Protein AF-A0A8I1QDV8-F1 (afdb_monomer)

Sequence (364 aa):
MSSYTKTYSCFFEIELAEQEFGLSREEHNYLCNKRLLVLIATLTHAGIRFYPEQSNDDLIRTILQNKHKSPSNFVWEHCSSSTAGGRMGVMRLVPKNQHHPRSTFWRRIHPDYKNRGGYHEWAKAAGAPAILLKNDAQQLHHIDLMESPRAPEALLFLFLKKAVLTNNLLSTHKVLYRMNELGLSSKEISQLIQQSFTVGAQKRETTLLHEAVKNGYEPLFKALFYYIDPHLPNPIDSDGNSLSHIAALYNRPGLLKILLFSEKNTNTINKQQQGIYDILVIKKFKQSLSVYEGFQVKSGCGLLHNSRNKKTPTLDFFSNQPKKINQQVSLFKQGFYHKTVPVKKWTFSQTLRGITTCLKNIGK

Radius of gyration: 24.7 Å; Cα contacts (8 Å, |Δi|>4): 453; chains: 1; bounding box: 63×73×62 Å

Structure (mmCIF, N/CA/C/O backbone):
data_AF-A0A8I1QDV8-F1
#
_entry.id   AF-A0A8I1QDV8-F1
#
loop_
_atom_site.group_PDB
_atom_site.id
_atom_site.type_symbol
_atom_site.label_atom_id
_atom_site.label_alt_id
_atom_site.label_comp_id
_atom_site.label_asym_id
_atom_site.label_entity_id
_atom_site.label_seq_id
_atom_site.pdbx_PDB_ins_code
_atom_site.Cartn_x
_atom_site.Cartn_y
_atom_site.Cartn_z
_atom_site.occupancy
_atom_site.B_iso_or_equiv
_atom_site.auth_seq_id
_atom_site.auth_comp_id
_atom_site.auth_asym_id
_atom_site.auth_atom_id
_atom_site.pdbx_PDB_model_num
ATOM 1 N N . MET A 1 1 ? -10.796 -25.465 32.616 1.00 39.22 1 MET A N 1
ATOM 2 C CA . MET A 1 1 ? -10.617 -23.996 32.576 1.00 39.22 1 MET A CA 1
ATOM 3 C C . MET A 1 1 ? -11.221 -23.474 31.283 1.00 39.22 1 MET A C 1
ATOM 5 O O . MET A 1 1 ? -10.685 -23.758 30.222 1.00 39.22 1 MET A O 1
ATOM 9 N N . SER A 1 2 ? -12.369 -22.796 31.364 1.00 39.28 2 SER A N 1
ATOM 10 C CA . SER A 1 2 ? -13.028 -22.182 30.204 1.00 39.28 2 SER A CA 1
ATOM 11 C C . SER A 1 2 ? -12.085 -21.154 29.575 1.00 39.28 2 SER A C 1
ATOM 13 O O . SER A 1 2 ? -11.719 -20.171 30.224 1.00 39.28 2 SER A O 1
ATOM 15 N N . SER A 1 3 ? -11.629 -21.399 28.343 1.00 40.34 3 SER A N 1
ATOM 16 C CA . SER A 1 3 ? -10.827 -20.439 27.593 1.00 40.34 3 SER A CA 1
ATOM 17 C C . SER A 1 3 ? -11.739 -19.300 27.144 1.00 40.34 3 SER A C 1
ATOM 19 O O . SER A 1 3 ? -12.222 -19.288 26.014 1.00 40.34 3 SER A O 1
ATOM 21 N N . TYR A 1 4 ? -12.001 -18.341 28.032 1.00 47.78 4 TYR A N 1
ATOM 22 C CA . TYR A 1 4 ? -12.621 -17.085 27.632 1.00 47.78 4 TYR A CA 1
ATOM 23 C C . TYR A 1 4 ? -11.727 -16.442 26.571 1.00 47.78 4 TYR A C 1
ATOM 25 O O . TYR A 1 4 ? -10.642 -15.920 26.850 1.00 47.78 4 TYR A O 1
ATOM 33 N N . THR A 1 5 ? -12.161 -16.523 25.317 1.00 55.75 5 THR A N 1
ATOM 34 C CA . THR A 1 5 ? -11.560 -15.799 24.208 1.00 55.75 5 THR A CA 1
ATOM 35 C C . THR A 1 5 ? -11.717 -14.316 24.505 1.00 55.75 5 THR A C 1
ATOM 37 O O . THR A 1 5 ? -12.798 -13.766 24.331 1.00 55.75 5 THR A O 1
ATOM 40 N N . LYS A 1 6 ? -10.651 -13.669 24.995 1.00 66.62 6 LYS A N 1
ATOM 41 C CA . LYS A 1 6 ? -10.635 -12.217 25.214 1.00 66.62 6 LYS A CA 1
ATOM 42 C C . LYS A 1 6 ? -10.993 -11.512 23.901 1.00 66.62 6 LYS A C 1
ATOM 44 O O . LYS A 1 6 ? -10.190 -11.521 22.969 1.00 66.62 6 LYS A O 1
ATOM 49 N N . THR A 1 7 ? -12.185 -10.936 23.826 1.00 81.62 7 THR A N 1
ATOM 50 C CA . THR A 1 7 ? -12.586 -9.990 22.783 1.00 81.62 7 THR A CA 1
ATOM 51 C C . THR A 1 7 ? -11.908 -8.646 23.055 1.00 81.62 7 THR A C 1
ATOM 53 O O . THR A 1 7 ? -11.555 -8.345 24.197 1.00 81.62 7 THR A O 1
ATOM 56 N N . TYR A 1 8 ? -11.632 -7.868 22.008 1.00 90.56 8 TYR A N 1
ATOM 57 C CA . TYR A 1 8 ? -11.098 -6.511 22.153 1.00 90.56 8 TYR A CA 1
ATOM 58 C C . TYR A 1 8 ? -12.236 -5.493 22.031 1.00 90.56 8 TYR A C 1
ATOM 60 O O . TYR A 1 8 ? -13.299 -5.799 21.491 1.00 90.56 8 TYR A O 1
ATOM 68 N N . SER A 1 9 ? -12.030 -4.297 22.569 1.00 93.19 9 SER A N 1
ATOM 69 C CA . SER A 1 9 ? -13.039 -3.243 22.610 1.00 93.19 9 SER A CA 1
ATOM 70 C C . SER A 1 9 ? -12.989 -2.406 21.335 1.00 93.19 9 SER A C 1
ATOM 72 O O . SER A 1 9 ? -11.925 -1.936 20.935 1.00 93.19 9 SER A O 1
ATOM 74 N N . CYS A 1 10 ? -14.154 -2.159 20.745 1.00 94.94 10 CYS A N 1
ATOM 75 C CA . CYS A 1 10 ? -14.347 -1.223 19.646 1.00 94.94 10 CYS A CA 1
ATOM 76 C C . CYS A 1 10 ? -15.430 -0.222 20.056 1.00 94.94 10 CYS A C 1
ATOM 78 O O . CYS A 1 10 ? -16.539 -0.627 20.389 1.00 94.94 10 CYS A O 1
ATOM 80 N N . PHE A 1 11 ? -15.098 1.067 20.052 1.00 95.56 11 PHE A N 1
ATOM 81 C CA . PHE A 1 11 ? -16.003 2.136 20.490 1.00 95.56 11 PHE A CA 1
ATOM 82 C C . PHE A 1 11 ? -16.801 2.741 19.341 1.00 95.56 11 PHE A C 1
ATOM 84 O O . PHE A 1 11 ? -17.894 3.260 19.546 1.00 95.56 11 PHE A O 1
ATOM 91 N N . PHE A 1 12 ? -16.249 2.696 18.131 1.00 96.81 12 PHE A N 1
ATOM 92 C CA . PHE A 1 12 ? -16.916 3.208 16.947 1.00 96.81 12 PHE A CA 1
ATOM 93 C C . PHE A 1 12 ? -16.348 2.531 15.701 1.00 96.81 12 PHE A C 1
ATOM 95 O O . PHE A 1 12 ? -15.132 2.392 15.582 1.00 96.81 12 PHE A O 1
ATOM 102 N N . GLU A 1 13 ? -17.212 2.102 14.788 1.00 97.75 13 GLU A N 1
ATOM 103 C CA . GLU A 1 13 ? -16.826 1.512 13.507 1.00 97.75 13 GLU A CA 1
ATOM 104 C C . GLU A 1 13 ? -17.383 2.373 12.378 1.00 97.75 13 GLU A C 1
ATOM 106 O O . GLU A 1 13 ? -18.511 2.861 12.444 1.00 97.75 13 GLU A O 1
ATOM 111 N N . ILE A 1 14 ? -16.571 2.568 11.348 1.00 97.25 14 ILE A N 1
ATOM 112 C CA . ILE A 1 14 ? -16.929 3.308 10.150 1.00 97.25 14 ILE A CA 1
ATOM 113 C C . ILE A 1 14 ? -16.484 2.492 8.944 1.00 97.25 14 ILE A C 1
ATOM 115 O O . ILE A 1 14 ? -15.365 1.986 8.912 1.00 97.25 14 ILE A O 1
ATOM 119 N N . GLU A 1 15 ? -17.329 2.436 7.923 1.00 97.94 15 GLU A N 1
ATOM 120 C CA . GLU A 1 15 ? -16.951 1.957 6.598 1.00 97.94 15 GLU A CA 1
ATOM 121 C C . GLU A 1 15 ? -16.704 3.158 5.678 1.00 97.94 15 GLU A C 1
ATOM 123 O O . GLU A 1 15 ? -17.520 4.087 5.585 1.00 97.94 15 GLU A O 1
ATOM 128 N N . LEU A 1 16 ? -15.519 3.196 5.079 1.00 98.00 16 LEU A N 1
ATOM 129 C CA . LEU A 1 16 ? -15.145 4.208 4.098 1.00 98.00 16 LEU A CA 1
ATOM 130 C C . LEU A 1 16 ? -15.785 3.890 2.747 1.00 98.00 16 LEU A C 1
ATOM 132 O O . LEU A 1 16 ? -16.047 2.731 2.432 1.00 98.00 16 LEU A O 1
ATOM 136 N N . ALA A 1 17 ? -16.007 4.915 1.930 1.00 96.94 17 ALA A N 1
ATOM 137 C CA . ALA A 1 17 ? -16.364 4.688 0.537 1.00 96.94 17 ALA A CA 1
ATOM 138 C C . ALA A 1 17 ? -15.134 4.206 -0.251 1.00 96.94 17 ALA A C 1
ATOM 140 O O . ALA A 1 17 ? -14.001 4.552 0.084 1.00 96.94 17 ALA A O 1
ATOM 141 N N . GLU A 1 18 ? -15.336 3.441 -1.324 1.00 94.94 18 GLU A N 1
ATOM 142 C CA . GLU A 1 18 ? -14.235 2.831 -2.088 1.00 94.94 18 GLU A CA 1
ATOM 143 C C . GLU A 1 18 ? -13.248 3.874 -2.640 1.00 94.94 18 GLU A C 1
ATOM 145 O O . GLU A 1 18 ? -12.033 3.694 -2.556 1.00 94.94 18 GLU A O 1
ATOM 150 N N . GLN A 1 19 ? -13.748 5.027 -3.103 1.00 95.19 19 GLN A N 1
ATOM 151 C CA . GLN A 1 19 ? -12.905 6.139 -3.559 1.00 95.19 19 GLN A CA 1
ATOM 152 C C . GLN A 1 19 ? -12.035 6.760 -2.451 1.00 95.19 19 GLN A C 1
ATOM 154 O O . GLN A 1 19 ? -11.081 7.475 -2.748 1.00 95.19 19 GLN A O 1
ATOM 159 N N . GLU A 1 20 ? -12.354 6.509 -1.179 1.00 97.38 20 GLU A N 1
ATOM 160 C CA . GLU A 1 20 ? -11.600 7.000 -0.025 1.00 97.38 20 GLU A CA 1
ATOM 161 C C . GLU A 1 20 ? -10.480 6.029 0.382 1.00 97.38 20 GLU A C 1
ATOM 163 O O . GLU A 1 20 ? -9.587 6.432 1.117 1.00 97.38 20 GLU A O 1
ATOM 168 N N . PHE A 1 21 ? -10.465 4.779 -0.105 1.00 97.06 21 PHE A N 1
ATOM 169 C CA . PHE A 1 21 ? -9.501 3.760 0.342 1.00 97.06 21 PHE A CA 1
ATOM 170 C C . PHE A 1 21 ? -8.046 4.175 0.103 1.00 97.06 21 PHE A C 1
ATOM 172 O O . PHE A 1 21 ? -7.165 3.880 0.910 1.00 97.06 21 PHE A O 1
ATOM 179 N N . GLY A 1 22 ? -7.794 4.856 -1.016 1.00 95.56 22 GLY A N 1
ATOM 180 C CA . GLY A 1 22 ? -6.470 5.311 -1.433 1.00 95.56 22 GLY A CA 1
ATOM 181 C C . GLY A 1 22 ? -5.954 6.544 -0.692 1.00 95.56 22 GLY A C 1
ATOM 182 O O . GLY A 1 22 ? -4.922 7.088 -1.078 1.00 95.56 22 GLY A O 1
ATOM 183 N N . LEU A 1 23 ? -6.652 7.029 0.335 1.00 96.06 23 LEU A N 1
ATOM 184 C CA . LEU A 1 23 ? -6.232 8.204 1.090 1.00 96.06 23 LEU A CA 1
ATOM 185 C C . LEU A 1 23 ? -5.134 7.872 2.115 1.00 96.06 23 LEU A C 1
ATOM 187 O O . LEU A 1 23 ? -4.889 6.721 2.489 1.00 96.06 23 LEU A O 1
ATOM 191 N N . SER A 1 24 ? -4.433 8.908 2.581 1.00 95.88 24 SER A N 1
ATOM 192 C CA . SER A 1 24 ? -3.410 8.758 3.620 1.00 95.88 24 SER A CA 1
ATOM 193 C C . SER A 1 24 ? -4.019 8.357 4.967 1.00 95.88 24 SER A C 1
ATOM 195 O O . SER A 1 24 ? -5.229 8.414 5.187 1.00 95.88 24 SER A O 1
ATOM 197 N N . ARG A 1 25 ? -3.172 7.949 5.918 1.00 95.75 25 ARG A N 1
ATOM 198 C CA . ARG A 1 25 ? -3.624 7.659 7.290 1.00 95.75 25 ARG A CA 1
ATOM 199 C C . ARG A 1 25 ? -4.213 8.898 7.955 1.00 95.75 25 ARG A C 1
ATOM 201 O O . ARG A 1 25 ? -5.189 8.791 8.686 1.00 95.75 25 ARG A O 1
ATOM 208 N N . GLU A 1 26 ? -3.613 10.050 7.694 1.00 96.56 26 GLU A N 1
ATOM 209 C CA . GLU A 1 26 ? -4.022 11.356 8.193 1.00 96.56 26 GLU A CA 1
ATOM 210 C C . GLU A 1 26 ? -5.405 11.748 7.663 1.00 96.56 26 GLU A C 1
ATOM 212 O O . GLU A 1 26 ? -6.249 12.204 8.432 1.00 96.56 26 GLU A O 1
ATOM 217 N N . GLU A 1 27 ? -5.667 11.512 6.377 1.00 97.81 27 GLU A N 1
ATOM 218 C CA . GLU A 1 27 ? -6.974 11.764 5.767 1.00 97.81 27 GLU A CA 1
ATOM 219 C C . GLU A 1 27 ? -8.032 10.761 6.240 1.00 97.81 27 GLU A C 1
ATOM 221 O O . GLU A 1 27 ? -9.145 11.155 6.586 1.00 97.81 27 GLU A O 1
ATOM 226 N N . HIS A 1 28 ? -7.683 9.477 6.374 1.00 98.19 28 HIS A N 1
ATOM 227 C CA . HIS A 1 28 ? -8.570 8.501 7.011 1.00 98.19 28 HIS A CA 1
ATOM 228 C C . HIS A 1 28 ? -8.944 8.923 8.439 1.00 98.19 28 HIS A C 1
ATOM 230 O O . HIS A 1 28 ? -10.123 8.906 8.792 1.00 98.19 28 HIS A O 1
ATOM 236 N N . ASN A 1 29 ? -7.969 9.355 9.248 1.00 98.12 29 ASN A N 1
ATOM 237 C CA . ASN A 1 29 ? -8.228 9.883 10.588 1.00 98.12 29 ASN A CA 1
ATOM 238 C C . ASN A 1 29 ? -9.150 11.104 10.541 1.00 98.12 29 ASN A C 1
ATOM 240 O O . ASN A 1 29 ? -10.068 11.184 11.349 1.00 98.12 29 ASN A O 1
ATOM 244 N N . TYR A 1 30 ? -8.934 12.028 9.600 1.00 98.44 30 TYR A N 1
ATOM 245 C CA . TYR A 1 30 ? -9.782 13.205 9.414 1.00 98.44 30 TYR A CA 1
ATOM 246 C C . TYR A 1 30 ? -11.236 12.835 9.124 1.00 98.44 30 TYR A C 1
ATOM 248 O O . TYR A 1 30 ? -12.143 13.312 9.812 1.00 98.44 30 TYR A O 1
ATOM 256 N N . LEU A 1 31 ? -11.464 11.938 8.163 1.00 98.31 31 LEU A N 1
ATOM 257 C CA . LEU A 1 31 ? -12.799 11.448 7.824 1.00 98.31 31 LEU A CA 1
ATOM 258 C C . LEU A 1 31 ? -13.464 10.758 9.017 1.00 98.31 31 LEU A C 1
ATOM 260 O O . LEU A 1 31 ? -14.624 11.039 9.334 1.00 98.31 31 LEU A O 1
ATOM 264 N N . CYS A 1 32 ? -12.721 9.899 9.714 1.00 98.38 32 CYS A N 1
ATOM 265 C CA . CYS A 1 32 ? -13.245 9.158 10.852 1.00 98.38 32 CYS A CA 1
ATOM 266 C C . CYS A 1 32 ? -13.561 10.079 12.038 1.00 98.38 32 CYS A C 1
ATOM 268 O O . CYS A 1 32 ? -14.633 9.985 12.631 1.00 98.38 32 CYS A O 1
ATOM 270 N N . ASN A 1 33 ? -12.686 11.040 12.333 1.00 98.44 33 ASN A N 1
ATOM 271 C CA . ASN A 1 33 ? -12.900 12.048 13.368 1.00 98.44 33 ASN A CA 1
ATOM 272 C C . ASN A 1 33 ? -14.089 12.959 13.056 1.00 98.44 33 ASN A C 1
ATOM 274 O O . ASN A 1 33 ? -14.862 13.281 13.955 1.00 98.44 33 ASN A O 1
ATOM 278 N N . LYS A 1 34 ? -14.278 13.345 11.789 1.00 98.06 34 LYS A N 1
ATOM 279 C CA . LYS A 1 34 ? -15.448 14.121 11.361 1.00 98.06 34 LYS A CA 1
ATOM 280 C C . LYS A 1 34 ? -16.751 13.377 11.672 1.00 98.06 34 LYS A C 1
ATOM 282 O O . LYS A 1 34 ? -17.677 13.990 12.194 1.00 98.06 34 LYS A O 1
ATOM 287 N N . ARG A 1 35 ? -16.817 12.070 11.393 1.00 97.94 35 ARG A N 1
ATOM 288 C CA . ARG A 1 35 ? -17.993 11.232 11.699 1.00 97.94 35 ARG A CA 1
ATOM 289 C C . ARG A 1 35 ? -18.142 10.989 13.210 1.00 97.94 35 ARG A C 1
ATOM 291 O O . ARG A 1 35 ? -19.253 11.051 13.728 1.00 97.94 35 ARG A O 1
ATOM 298 N N . LEU A 1 36 ? -17.034 10.805 13.932 1.00 98.00 36 LEU A N 1
ATOM 299 C CA . LEU A 1 36 ? -17.023 10.629 15.389 1.00 98.00 36 LEU A CA 1
ATOM 300 C C . LEU A 1 36 ? -17.556 11.866 16.126 1.00 98.00 36 LEU A C 1
ATOM 302 O O . LEU A 1 36 ? -18.316 11.724 17.078 1.00 98.00 36 LEU A O 1
ATOM 306 N N . LEU A 1 37 ? -17.224 13.077 15.668 1.00 98.12 37 LEU A N 1
ATOM 307 C CA . LEU A 1 37 ? -17.744 14.319 16.252 1.00 98.12 37 LEU A CA 1
ATOM 308 C C . LEU A 1 37 ? -19.278 14.399 16.199 1.00 98.12 37 LEU A C 1
ATOM 310 O O . LEU A 1 37 ? -19.891 14.850 17.163 1.00 98.12 37 LEU A O 1
ATOM 314 N N . VAL A 1 38 ? -19.898 13.932 15.109 1.00 97.75 38 VAL A N 1
ATOM 315 C CA . VAL A 1 38 ? -21.367 13.896 14.972 1.00 97.75 38 VAL A CA 1
ATOM 316 C C . VAL A 1 38 ? -21.986 12.933 15.988 1.00 97.75 38 VAL A C 1
ATOM 318 O O . VAL A 1 38 ? -22.966 13.280 16.652 1.00 97.75 38 VAL A O 1
ATOM 321 N N . LEU A 1 39 ? -21.388 11.748 16.156 1.00 97.25 39 LEU A N 1
ATOM 322 C CA . LEU A 1 39 ? -21.826 10.779 17.161 1.00 97.25 39 LEU A CA 1
ATOM 323 C C . LEU A 1 39 ? -21.719 11.363 18.574 1.00 97.25 39 LEU A C 1
ATOM 325 O O . LEU A 1 39 ? -22.698 11.336 19.314 1.00 97.25 39 LEU A O 1
ATOM 329 N N . ILE A 1 40 ? -20.561 11.920 18.944 1.00 97.44 40 ILE A N 1
ATOM 330 C CA . ILE A 1 40 ? -20.350 12.466 20.292 1.00 97.44 40 ILE A CA 1
ATOM 331 C C . ILE A 1 40 ? -21.337 13.604 20.570 1.00 97.44 40 ILE A C 1
ATOM 333 O O . ILE A 1 40 ? -21.927 13.626 21.643 1.00 97.44 40 ILE A O 1
ATOM 337 N N . ALA A 1 41 ? -21.580 14.504 19.611 1.00 96.56 41 ALA A N 1
ATOM 338 C CA . ALA A 1 41 ? -22.562 15.578 19.775 1.00 96.56 41 ALA A CA 1
ATOM 339 C C . ALA A 1 41 ? -23.984 15.040 20.028 1.00 96.56 41 ALA A C 1
ATOM 341 O O . ALA A 1 41 ? -24.694 15.550 20.894 1.00 96.56 41 ALA A O 1
ATOM 342 N N . THR A 1 42 ? -24.372 13.975 19.320 1.00 97.12 42 THR A N 1
ATOM 343 C CA . THR A 1 42 ? -25.669 13.304 19.511 1.00 97.12 42 THR A CA 1
ATOM 344 C C . THR A 1 42 ? -25.773 12.687 20.907 1.00 97.12 42 THR A C 1
ATOM 346 O O . THR A 1 42 ? -26.769 12.881 21.600 1.00 97.12 42 THR A O 1
ATOM 349 N N . LEU A 1 43 ? -24.721 11.994 21.356 1.00 97.25 43 LEU A N 1
ATOM 350 C CA . LEU A 1 43 ? -24.663 11.407 22.696 1.00 97.25 43 LEU A CA 1
ATOM 351 C C . LEU A 1 43 ? -24.698 12.483 23.787 1.00 97.25 43 LEU A C 1
ATOM 353 O O . LEU A 1 43 ? -25.439 12.335 24.753 1.00 97.25 43 LEU A O 1
ATOM 357 N N . THR A 1 44 ? -23.972 13.593 23.609 1.00 96.75 44 THR A N 1
ATOM 358 C CA . THR A 1 44 ? -24.006 14.737 24.532 1.00 96.75 44 THR A CA 1
ATOM 359 C C . THR A 1 44 ? -25.416 15.296 24.674 1.00 96.75 44 THR A C 1
ATOM 361 O O . THR A 1 44 ? -25.858 15.526 25.795 1.00 96.75 44 THR A O 1
ATOM 364 N N . HIS A 1 45 ? -26.146 15.471 23.567 1.00 96.25 45 HIS A N 1
ATOM 365 C CA . HIS A 1 45 ? -27.528 15.954 23.612 1.00 96.25 45 HIS A CA 1
ATOM 366 C C . HIS A 1 45 ? -28.458 14.994 24.372 1.00 96.25 45 HIS A C 1
ATOM 368 O O . HIS A 1 45 ? -29.349 15.437 25.088 1.00 96.25 45 HIS A O 1
ATOM 374 N N . ALA A 1 46 ? -28.206 13.688 24.271 1.00 97.19 46 ALA A N 1
ATOM 375 C CA . ALA A 1 46 ? -28.929 12.654 25.006 1.00 97.19 46 ALA A CA 1
ATOM 376 C C . ALA A 1 46 ? -28.457 12.466 26.466 1.00 97.19 46 ALA A C 1
ATOM 378 O O . ALA A 1 46 ? -28.952 11.576 27.153 1.00 97.19 46 ALA A O 1
ATOM 379 N N . GLY A 1 47 ? -27.481 13.246 26.947 1.00 96.31 47 GLY A N 1
ATOM 380 C CA . GLY A 1 47 ? -26.903 13.081 28.287 1.00 96.31 47 GLY A CA 1
ATOM 381 C C . GLY A 1 47 ? -26.033 11.826 28.450 1.00 96.31 47 GLY A C 1
ATOM 382 O O . GLY A 1 47 ? -25.744 11.414 29.573 1.00 96.31 47 GLY A O 1
ATOM 383 N N . ILE A 1 48 ? -25.602 11.207 27.347 1.00 96.75 48 ILE A N 1
ATOM 384 C CA . ILE A 1 48 ? -24.813 9.973 27.330 1.00 96.75 48 ILE A CA 1
ATOM 385 C C . ILE A 1 48 ? -23.332 10.304 27.124 1.00 96.75 48 ILE A C 1
ATOM 387 O O . ILE A 1 48 ? -22.945 11.027 26.202 1.00 96.75 48 ILE A O 1
ATOM 391 N N . ARG A 1 49 ? -22.462 9.728 27.958 1.00 95.00 49 ARG A N 1
ATOM 392 C CA . ARG A 1 49 ? -21.008 9.798 27.756 1.00 95.00 49 ARG A CA 1
ATOM 393 C C . ARG A 1 49 ? -20.559 8.782 26.711 1.00 95.00 49 ARG A C 1
ATOM 395 O O . ARG A 1 49 ? -20.919 7.613 26.794 1.00 95.00 49 ARG A O 1
ATOM 402 N N . PHE A 1 50 ? -19.713 9.214 25.777 1.00 95.00 50 PHE A N 1
ATOM 403 C CA . PHE A 1 50 ? -19.084 8.325 24.796 1.00 95.00 50 PHE A CA 1
ATOM 404 C C . PHE A 1 50 ? -18.057 7.385 25.444 1.00 95.00 50 PHE A C 1
ATOM 406 O O . PHE A 1 50 ? -17.993 6.201 25.123 1.00 95.00 50 PHE A O 1
ATOM 413 N N . TYR A 1 51 ? -17.250 7.918 26.363 1.00 91.94 51 TYR A N 1
ATOM 414 C CA . TYR A 1 51 ? -16.203 7.186 27.068 1.00 91.94 51 TYR A CA 1
ATOM 415 C C . TYR A 1 51 ? -16.258 7.519 28.565 1.00 91.94 51 TYR A C 1
ATOM 417 O O . TYR A 1 51 ? -16.295 8.700 28.904 1.00 91.94 51 TYR A O 1
ATOM 425 N N . PRO A 1 52 ? -16.264 6.535 29.484 1.00 90.06 52 PRO A N 1
ATOM 426 C CA . PRO A 1 52 ? -16.431 6.821 30.912 1.00 90.06 52 PRO A CA 1
ATOM 427 C C . PRO A 1 52 ? -15.348 7.735 31.503 1.00 90.06 52 PRO A C 1
ATOM 429 O O . PRO A 1 52 ? -15.659 8.609 32.313 1.00 90.06 52 PRO A O 1
ATOM 432 N N . GLU A 1 53 ? -14.092 7.567 31.075 1.00 90.75 53 GLU A N 1
ATOM 433 C CA . GLU A 1 53 ? -12.927 8.233 31.680 1.00 90.75 53 GLU A CA 1
ATOM 434 C C . GLU A 1 53 ? -12.640 9.633 31.105 1.00 90.75 53 GLU A C 1
ATOM 436 O O . GLU A 1 53 ? -11.706 10.298 31.547 1.00 90.75 53 GLU A O 1
ATOM 441 N N . GLN A 1 54 ? -13.411 10.103 30.117 1.00 91.25 54 GLN A N 1
ATOM 442 C CA . GLN A 1 54 ? -13.222 11.422 29.502 1.00 91.25 54 GLN A CA 1
ATOM 443 C C . GLN A 1 54 ? -14.573 12.073 29.201 1.00 91.25 54 GLN A C 1
ATOM 445 O O . GLN A 1 54 ? -15.470 11.427 28.667 1.00 91.25 54 GLN A O 1
ATOM 450 N N . SER A 1 55 ? -14.729 13.363 29.510 1.00 95.12 55 SER A N 1
ATOM 451 C CA . SER A 1 55 ? -15.954 14.080 29.143 1.00 95.12 55 SER A CA 1
ATOM 452 C C . SER A 1 55 ? -16.082 14.216 27.617 1.00 95.12 55 SER A C 1
ATOM 454 O O . SER A 1 55 ? -15.082 14.271 26.892 1.00 95.12 55 SER A O 1
ATOM 456 N N . ASN A 1 56 ? -17.318 14.293 27.117 1.00 96.75 56 ASN A N 1
ATOM 457 C CA . ASN A 1 56 ? -17.560 14.482 25.687 1.00 96.75 56 ASN A CA 1
ATOM 458 C C . ASN A 1 56 ? -16.967 15.813 25.186 1.00 96.75 56 ASN A C 1
ATOM 460 O O . ASN A 1 56 ? -16.377 15.838 24.107 1.00 96.75 56 ASN A O 1
ATOM 464 N N . ASP A 1 57 ? -17.053 16.887 25.978 1.00 95.69 57 ASP A N 1
ATOM 465 C CA . ASP A 1 57 ? -16.509 18.206 25.623 1.00 95.69 57 ASP A CA 1
ATOM 466 C C . ASP A 1 57 ? -14.979 18.185 25.507 1.00 95.69 57 ASP A C 1
ATOM 468 O O . ASP A 1 57 ? -14.409 18.727 24.556 1.00 95.69 57 ASP A O 1
ATOM 472 N N . ASP A 1 58 ? -14.296 17.491 26.423 1.00 95.06 58 ASP A N 1
ATOM 473 C CA . ASP A 1 58 ? -12.841 17.312 26.366 1.00 95.06 58 ASP A CA 1
ATOM 474 C C . ASP A 1 58 ? -12.408 16.513 25.139 1.00 95.06 58 ASP A C 1
ATOM 476 O O . ASP A 1 58 ? -11.400 16.835 24.495 1.00 95.06 58 ASP A O 1
ATOM 480 N N . LEU A 1 59 ? -13.165 15.464 24.813 1.00 95.56 59 LEU A N 1
ATOM 481 C CA . LEU A 1 59 ? -12.902 14.627 23.652 1.00 95.56 59 LEU A CA 1
ATOM 482 C C . LEU A 1 59 ? -13.120 15.409 22.350 1.00 95.56 59 LEU A C 1
ATOM 484 O O . LEU A 1 59 ? -12.240 15.402 21.487 1.00 95.56 59 LEU A O 1
ATOM 488 N N . ILE A 1 60 ? -14.230 16.146 22.234 1.00 96.62 60 ILE A N 1
ATOM 489 C CA . ILE A 1 60 ? -14.509 17.043 21.101 1.00 96.62 60 ILE A CA 1
ATOM 490 C C . ILE A 1 60 ? -13.367 18.046 20.935 1.00 96.62 60 ILE A C 1
ATOM 492 O O . ILE A 1 60 ? -12.815 18.180 19.841 1.00 96.62 60 ILE A O 1
ATOM 496 N N . ARG A 1 61 ? -12.960 18.712 22.020 1.00 95.81 61 ARG A N 1
ATOM 497 C CA . ARG A 1 61 ? -11.868 19.690 22.004 1.00 95.81 61 ARG A CA 1
ATOM 498 C C . ARG A 1 61 ? -10.553 19.077 21.522 1.00 95.81 61 ARG A C 1
ATOM 500 O O . ARG A 1 61 ? -9.891 19.667 20.672 1.00 95.81 61 ARG A O 1
ATOM 507 N N . THR A 1 62 ? -10.207 17.882 22.000 1.00 94.88 62 THR A N 1
ATOM 508 C CA . THR A 1 62 ? -8.992 17.161 21.585 1.00 94.88 62 THR A CA 1
ATOM 509 C C . THR A 1 62 ? -9.018 16.829 20.090 1.00 94.88 62 THR A C 1
ATOM 511 O O . THR A 1 62 ? -8.028 17.033 19.388 1.00 94.88 62 THR A O 1
ATOM 514 N N . ILE A 1 63 ? -10.159 16.362 19.574 1.00 96.69 63 ILE A N 1
ATOM 515 C CA . ILE A 1 63 ? -10.321 16.059 18.146 1.00 96.69 63 ILE A CA 1
ATOM 516 C C . ILE A 1 63 ? -10.211 17.336 17.301 1.00 96.69 63 ILE A C 1
ATOM 518 O O . ILE A 1 63 ? -9.548 17.341 16.263 1.00 96.69 63 ILE A O 1
ATOM 522 N N . LEU A 1 64 ? -10.832 18.436 17.735 1.00 96.62 64 LEU A N 1
ATOM 523 C CA . LEU A 1 64 ? -10.806 19.705 17.003 1.00 96.62 64 LEU A CA 1
ATOM 524 C C . LEU A 1 64 ? -9.410 20.338 16.954 1.00 96.62 64 LEU A C 1
ATOM 526 O O . LEU A 1 64 ? -9.081 20.961 15.944 1.00 96.62 64 LEU A O 1
ATOM 530 N N . GLN A 1 65 ? -8.587 20.143 17.988 1.00 96.62 65 GLN A N 1
ATOM 531 C CA . GLN A 1 65 ? -7.190 20.591 18.012 1.00 96.62 65 GLN A CA 1
ATOM 532 C C . GLN A 1 65 ? -6.320 19.871 16.975 1.00 96.62 65 GLN A C 1
ATOM 534 O O . GLN A 1 65 ? -5.393 20.472 16.433 1.00 96.62 65 GLN A O 1
ATOM 539 N N . ASN A 1 66 ? -6.595 18.596 16.677 1.00 95.81 66 ASN A N 1
ATOM 540 C CA . ASN A 1 66 ? -5.875 17.868 15.636 1.00 95.81 66 ASN A CA 1
ATOM 541 C C . ASN A 1 66 ? -6.761 16.854 14.907 1.00 95.81 66 ASN A C 1
ATOM 543 O O . ASN A 1 66 ? -6.752 15.656 15.193 1.00 95.81 66 ASN A O 1
ATOM 547 N N . LYS A 1 67 ? -7.473 17.343 13.888 1.00 97.06 67 LYS A N 1
ATOM 548 C CA . LYS A 1 67 ? -8.451 16.546 13.140 1.00 97.06 67 LYS A CA 1
ATOM 549 C C . LYS A 1 67 ? -7.834 15.365 12.387 1.00 97.06 67 LYS A C 1
ATOM 551 O O . LYS A 1 67 ? -8.546 14.409 12.128 1.00 97.06 67 LYS A O 1
ATOM 556 N N . HIS A 1 68 ? -6.537 15.391 12.078 1.00 97.31 68 HIS A N 1
ATOM 557 C CA . HIS A 1 68 ? -5.853 14.359 11.283 1.00 97.31 68 HIS A CA 1
ATOM 558 C C . HIS A 1 68 ? -5.151 13.285 12.134 1.00 97.31 68 HIS A C 1
ATOM 560 O O . HIS A 1 68 ? -4.504 12.377 11.602 1.00 97.31 68 HIS A O 1
ATOM 566 N N . LYS A 1 69 ? -5.257 13.353 13.466 1.00 96.56 69 LYS A N 1
ATOM 567 C CA . LYS A 1 69 ? -4.711 12.341 14.383 1.00 96.56 69 LYS A CA 1
ATOM 568 C C . LYS A 1 69 ? -5.819 11.581 15.090 1.00 96.56 69 LYS A C 1
ATOM 570 O O . LYS A 1 69 ? -6.904 12.104 15.308 1.00 96.56 69 LYS A O 1
ATOM 575 N N . SER A 1 70 ? -5.534 10.345 15.488 1.00 95.50 70 SER A N 1
ATOM 576 C CA . SER A 1 70 ? -6.427 9.621 16.391 1.00 95.50 70 SER A CA 1
ATOM 577 C C . SER A 1 70 ? -6.590 10.384 17.721 1.00 95.50 70 SER A C 1
ATOM 579 O O . SER A 1 70 ? -5.623 11.008 18.174 1.00 95.50 70 SER A O 1
ATOM 581 N N . PRO A 1 71 ? -7.774 10.331 18.358 1.00 94.00 71 PRO A N 1
ATOM 582 C CA . PRO A 1 71 ? -7.985 10.923 19.679 1.00 94.00 71 PRO A CA 1
ATOM 583 C C . PRO A 1 71 ? -7.034 10.313 20.726 1.00 94.00 71 PRO A C 1
ATOM 585 O O . PRO A 1 71 ? -6.660 9.153 20.610 1.00 94.00 71 PRO A O 1
ATOM 588 N N . SER A 1 72 ? -6.643 11.063 21.760 1.00 85.44 72 SER A N 1
ATOM 589 C CA . SER A 1 72 ? -5.521 10.729 22.667 1.00 85.44 72 SER A CA 1
ATOM 590 C C . SER A 1 72 ? -5.531 9.308 23.262 1.00 85.44 72 SER A C 1
ATOM 592 O O . SER A 1 72 ? -4.486 8.648 23.284 1.00 85.44 72 SER A O 1
ATOM 594 N N . ASN A 1 73 ? -6.695 8.831 23.709 1.00 93.00 73 ASN A N 1
ATOM 595 C CA . ASN A 1 73 ? -6.878 7.515 24.338 1.00 93.00 73 ASN A CA 1
ATOM 596 C C . ASN A 1 73 ? -7.133 6.378 23.336 1.00 93.00 73 ASN A C 1
ATOM 598 O O . ASN A 1 73 ? -7.189 5.203 23.710 1.00 93.00 73 ASN A O 1
ATOM 602 N N . PHE A 1 74 ? -7.248 6.711 22.053 1.00 96.44 74 PHE A N 1
ATOM 603 C CA . PHE A 1 74 ? -7.713 5.808 21.017 1.00 96.44 74 PHE A CA 1
ATOM 604 C C . PHE A 1 74 ? -6.760 5.759 19.823 1.00 96.44 74 PHE A C 1
ATOM 606 O O . PHE A 1 74 ? -5.885 6.602 19.627 1.00 96.44 74 PHE A O 1
ATOM 613 N N . VAL A 1 75 ? -6.936 4.734 19.001 1.00 96.75 75 VAL A N 1
ATOM 614 C CA . VAL A 1 75 ? -6.293 4.601 17.699 1.00 96.75 75 VAL A CA 1
ATOM 615 C C . VAL A 1 75 ? -7.366 4.237 16.689 1.00 96.75 75 VAL A C 1
ATOM 617 O O . VAL A 1 75 ? -8.243 3.424 16.971 1.00 96.75 75 VAL A O 1
ATOM 620 N N . TRP A 1 76 ? -7.279 4.844 15.511 1.00 97.75 76 TRP A N 1
ATOM 621 C CA . TRP A 1 76 ? -8.013 4.382 14.344 1.00 97.75 76 TRP A CA 1
ATOM 622 C C . TRP A 1 76 ? -7.282 3.174 13.750 1.00 97.75 76 TRP A C 1
ATOM 624 O O . TRP A 1 76 ? -6.204 3.299 13.168 1.00 97.75 76 TRP A O 1
ATOM 634 N N . GLU A 1 77 ? -7.848 1.992 13.961 1.00 96.19 77 GLU A N 1
ATOM 635 C CA . GLU A 1 77 ? -7.411 0.728 13.383 1.00 96.19 77 GLU A CA 1
ATOM 636 C C . GLU A 1 77 ? -7.942 0.618 11.950 1.00 96.19 77 GLU A C 1
ATOM 638 O O . GLU A 1 77 ? -9.151 0.649 11.728 1.00 96.19 77 GLU A O 1
ATOM 643 N N . HIS A 1 78 ? -7.046 0.431 10.979 1.00 96.81 78 HIS A N 1
ATOM 644 C CA . HIS A 1 78 ? -7.419 -0.049 9.649 1.00 96.81 78 HIS A CA 1
ATOM 645 C C . HIS A 1 78 ? -7.677 -1.555 9.725 1.00 96.81 78 HIS A C 1
ATOM 647 O O . HIS A 1 78 ? -6.719 -2.334 9.770 1.00 96.81 78 HIS A O 1
ATOM 653 N N . CYS A 1 79 ? -8.939 -1.975 9.731 1.00 95.38 79 CYS A N 1
ATOM 654 C CA . CYS A 1 79 ? -9.292 -3.383 9.880 1.00 95.38 79 CYS A CA 1
ATOM 655 C C . CYS A 1 79 ? -8.966 -4.174 8.619 1.00 95.38 79 CYS A C 1
ATOM 657 O O . CYS A 1 79 ? -9.167 -3.702 7.496 1.00 95.38 79 CYS A O 1
ATOM 659 N N . SER A 1 80 ? -8.463 -5.388 8.819 1.00 92.19 80 SER A N 1
ATOM 660 C CA . SER A 1 80 ? -8.381 -6.366 7.743 1.00 92.19 80 SER A CA 1
ATOM 661 C C . SER A 1 80 ? -9.771 -6.898 7.404 1.00 92.19 80 SER A C 1
ATOM 663 O O . SER A 1 80 ? -10.620 -7.035 8.289 1.00 92.19 80 SER A O 1
ATOM 665 N N . SER A 1 81 ? -9.980 -7.296 6.152 1.00 90.81 81 SER A N 1
ATOM 666 C CA . SER A 1 81 ? -11.169 -8.046 5.754 1.00 90.81 81 SER A CA 1
ATOM 667 C C . SER A 1 81 ? -11.364 -9.316 6.593 1.00 90.81 81 SER A C 1
ATOM 669 O O . SER A 1 81 ? -12.502 -9.692 6.876 1.00 90.81 81 SER A O 1
ATOM 671 N N . SER A 1 82 ? -10.290 -9.938 7.097 1.00 87.75 82 SER A N 1
ATOM 672 C CA . SER A 1 82 ? -10.379 -11.131 7.949 1.00 87.75 82 SER A CA 1
ATOM 673 C C . SER A 1 82 ? -11.004 -10.853 9.322 1.00 87.75 82 SER A C 1
ATOM 675 O O . SER A 1 82 ? -11.667 -11.730 9.877 1.00 87.75 82 SER A O 1
ATOM 677 N N . THR A 1 83 ? -10.856 -9.633 9.851 1.00 90.81 83 THR A N 1
ATOM 678 C CA . THR A 1 83 ? -11.461 -9.187 11.120 1.00 90.81 83 THR A CA 1
ATOM 679 C C . THR A 1 83 ? -12.734 -8.360 10.926 1.00 90.81 83 THR A C 1
ATOM 681 O O . THR A 1 83 ? -13.444 -8.078 11.898 1.00 90.81 83 THR A O 1
ATOM 684 N N . ALA A 1 84 ? -13.050 -7.990 9.683 1.00 93.06 84 ALA A N 1
ATOM 685 C CA . ALA A 1 84 ? -14.217 -7.197 9.297 1.00 93.06 84 ALA A CA 1
ATOM 686 C C . ALA A 1 84 ? -15.311 -8.007 8.572 1.00 93.06 84 ALA A C 1
ATOM 688 O O . ALA A 1 84 ? -16.222 -7.423 7.982 1.00 93.06 84 ALA A O 1
ATOM 689 N N . GLY A 1 85 ? -15.244 -9.343 8.618 1.00 89.50 85 GLY A N 1
ATOM 690 C CA . GLY A 1 85 ? -16.249 -10.215 8.000 1.00 89.50 85 GLY A CA 1
ATOM 691 C C . GLY A 1 85 ? -16.246 -10.155 6.469 1.00 89.50 85 GLY A C 1
ATOM 692 O O . GLY A 1 85 ? -17.297 -10.243 5.848 1.00 89.50 85 GLY A O 1
ATOM 693 N N . GLY A 1 86 ? -15.076 -9.959 5.860 1.00 88.81 86 GLY A N 1
ATOM 694 C CA . GLY A 1 86 ? -14.888 -9.836 4.413 1.00 88.81 86 GLY A CA 1
ATOM 695 C C . GLY A 1 86 ? -14.973 -8.408 3.867 1.00 88.81 86 GLY A C 1
ATOM 696 O O . GLY A 1 86 ? -14.613 -8.196 2.713 1.00 88.81 86 GLY A O 1
ATOM 697 N N . ARG A 1 87 ? -15.392 -7.424 4.674 1.00 93.44 87 ARG A N 1
ATOM 698 C CA . ARG A 1 87 ? -15.502 -6.017 4.252 1.00 93.44 87 ARG A CA 1
ATOM 699 C C . ARG A 1 87 ? -14.135 -5.334 4.161 1.00 93.44 87 ARG A C 1
ATOM 701 O O . ARG A 1 87 ? -13.257 -5.578 4.985 1.00 93.44 87 ARG A O 1
ATOM 708 N N . MET A 1 88 ? -13.968 -4.450 3.181 1.00 94.56 88 MET A N 1
ATOM 709 C CA . MET A 1 88 ? -12.780 -3.600 3.010 1.00 94.56 88 MET A CA 1
ATOM 710 C C . MET A 1 88 ? -13.105 -2.163 3.440 1.00 94.56 88 MET A C 1
ATOM 712 O O . MET A 1 88 ? -14.270 -1.800 3.545 1.00 94.56 88 MET A O 1
ATOM 716 N N . GLY A 1 89 ? -12.090 -1.344 3.728 1.00 96.81 89 GLY A N 1
ATOM 717 C CA . GLY A 1 89 ? -12.313 0.060 4.108 1.00 96.81 89 GLY A CA 1
ATOM 718 C C . GLY A 1 89 ? -12.885 0.277 5.509 1.00 96.81 89 GLY A C 1
ATOM 719 O O . GLY A 1 89 ? -13.300 1.388 5.836 1.00 96.81 89 GLY A O 1
ATOM 720 N N . VAL A 1 90 ? -12.920 -0.765 6.342 1.00 98.12 90 VAL A N 1
ATOM 721 C CA . VAL A 1 90 ? -13.424 -0.668 7.714 1.00 98.12 90 VAL A CA 1
ATOM 722 C C . VAL A 1 90 ? -12.365 -0.047 8.626 1.00 98.12 90 VAL A C 1
ATOM 724 O O . VAL A 1 90 ? -11.211 -0.481 8.672 1.00 98.12 90 VAL A O 1
ATOM 727 N N . MET A 1 91 ? -12.789 0.971 9.368 1.00 98.25 91 MET A N 1
ATOM 728 C CA . MET A 1 91 ? -12.019 1.711 10.360 1.00 98.25 91 MET A CA 1
ATOM 729 C C . MET A 1 91 ? -12.664 1.521 11.734 1.00 98.25 91 MET A C 1
ATOM 731 O O . MET A 1 91 ? -13.851 1.804 11.899 1.00 98.25 91 MET A O 1
ATOM 735 N N . ARG A 1 92 ? -11.896 1.081 12.736 1.00 97.88 92 ARG A N 1
ATOM 736 C CA . ARG A 1 92 ? -12.378 0.921 14.121 1.00 97.88 92 ARG A CA 1
ATOM 737 C C . ARG A 1 92 ? -11.645 1.842 15.079 1.00 97.88 92 ARG A C 1
ATOM 739 O O . ARG A 1 92 ? -10.422 1.940 15.043 1.00 97.88 92 ARG A O 1
ATOM 746 N N . LEU A 1 93 ? -12.384 2.491 15.969 1.00 98.00 93 LEU A N 1
ATOM 747 C CA . LEU A 1 93 ? -11.822 3.228 17.089 1.00 98.00 93 LEU A CA 1
ATOM 748 C C . LEU A 1 93 ? -11.591 2.262 18.248 1.00 98.00 93 LEU A C 1
ATOM 750 O O . LEU A 1 93 ? -12.540 1.799 18.888 1.00 98.00 93 LEU A O 1
ATOM 754 N N . VAL A 1 94 ? -10.325 1.972 18.524 1.00 96.88 94 VAL A N 1
ATOM 755 C CA . VAL A 1 94 ? -9.914 1.022 19.563 1.00 96.88 94 VAL A CA 1
ATOM 756 C C . VAL A 1 94 ? -9.076 1.713 20.635 1.00 96.88 94 VAL A C 1
ATOM 758 O O . VAL A 1 94 ? -8.349 2.663 20.327 1.00 96.88 94 VAL A O 1
ATOM 761 N N . PRO A 1 95 ? -9.119 1.255 21.897 1.00 95.56 95 PRO A N 1
ATOM 762 C CA . PRO A 1 95 ? -8.241 1.775 22.935 1.00 95.56 95 PRO A CA 1
ATOM 763 C C . PRO A 1 95 ? -6.762 1.621 22.570 1.00 95.56 95 PRO A C 1
ATOM 765 O O . PRO A 1 95 ? -6.304 0.566 22.116 1.00 95.56 95 PRO A O 1
ATOM 768 N N . LYS A 1 96 ? -5.978 2.671 22.816 1.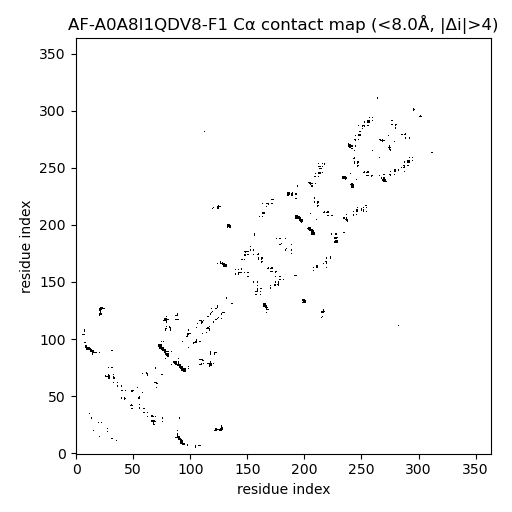00 94.88 96 LYS A N 1
ATOM 769 C CA . LYS A 1 96 ? -4.556 2.714 22.450 1.00 94.88 96 LYS A CA 1
ATOM 770 C C . LYS A 1 96 ? -3.726 1.615 23.125 1.00 94.88 96 LYS A C 1
ATOM 772 O O . LYS A 1 96 ? -2.795 1.086 22.521 1.00 94.88 96 LYS A O 1
ATOM 777 N N . ASN A 1 97 ? -4.074 1.236 24.355 1.00 94.06 97 ASN A N 1
ATOM 778 C CA . ASN A 1 97 ? -3.438 0.133 25.087 1.00 94.06 97 ASN A CA 1
ATOM 779 C C . ASN A 1 97 ? -3.710 -1.251 24.452 1.00 94.06 97 ASN A C 1
ATOM 781 O O . ASN A 1 97 ? -2.874 -2.154 24.551 1.00 94.06 97 ASN A O 1
ATOM 785 N N . GLN A 1 98 ? -4.841 -1.429 23.763 1.00 94.75 98 GLN A N 1
ATOM 786 C CA . GLN A 1 98 ? -5.165 -2.659 23.039 1.00 94.75 98 GLN A CA 1
ATOM 787 C C . GLN A 1 98 ? -4.423 -2.732 21.696 1.00 94.75 98 GLN A C 1
ATOM 789 O O . GLN A 1 98 ? -3.913 -3.791 21.336 1.00 94.75 98 GLN A O 1
ATOM 794 N N . HIS A 1 99 ? -4.253 -1.599 21.008 1.00 94.31 99 HIS A N 1
ATOM 795 C CA . HIS A 1 99 ? -3.547 -1.496 19.721 1.00 94.31 99 HIS A CA 1
ATOM 796 C C . HIS A 1 99 ? -2.021 -1.268 19.864 1.00 94.31 99 HIS A C 1
ATOM 798 O O . HIS A 1 99 ? -1.365 -0.665 19.011 1.00 94.31 99 HIS A O 1
ATOM 804 N N . HIS A 1 100 ? -1.418 -1.749 20.952 1.00 93.12 100 HIS A N 1
ATOM 805 C CA . HIS A 1 100 ? 0.035 -1.737 21.136 1.00 93.12 100 HIS A CA 1
ATOM 806 C C . HIS A 1 100 ? 0.650 -3.081 20.685 1.00 93.12 100 HIS A C 1
ATOM 808 O O . HIS A 1 100 ? 0.099 -4.123 21.039 1.00 93.12 100 HIS A O 1
ATOM 814 N N . PRO A 1 101 ? 1.811 -3.128 19.991 1.00 90.88 101 PRO A N 1
ATOM 815 C CA . PRO A 1 101 ? 2.401 -4.381 19.485 1.00 90.88 101 PRO A CA 1
ATOM 816 C C . PRO A 1 101 ? 2.677 -5.472 20.527 1.00 90.88 101 PRO A C 1
ATOM 818 O O . PRO A 1 101 ? 2.705 -6.655 20.198 1.00 90.88 101 PRO A O 1
ATOM 821 N N . ARG A 1 102 ? 2.889 -5.082 21.789 1.00 91.62 102 ARG A N 1
ATOM 822 C CA . ARG A 1 102 ? 3.081 -6.007 22.925 1.00 91.62 102 ARG A CA 1
ATOM 823 C C . ARG A 1 102 ? 1.783 -6.369 23.654 1.00 91.62 102 ARG A C 1
ATOM 825 O O . ARG A 1 102 ? 1.816 -7.102 24.633 1.00 91.62 102 ARG A O 1
ATOM 832 N N . SER A 1 103 ? 0.652 -5.819 23.225 1.00 92.88 103 SER A N 1
ATOM 833 C CA . SER A 1 103 ? -0.641 -6.074 23.847 1.00 92.88 103 SER A CA 1
ATOM 834 C C . SER A 1 103 ? -1.132 -7.481 23.526 1.00 92.88 103 SER A C 1
ATOM 836 O O . SER A 1 103 ? -0.966 -7.972 22.408 1.00 92.88 103 SER A O 1
ATOM 838 N N . THR A 1 104 ? -1.822 -8.116 24.474 1.00 93.19 104 THR A N 1
ATOM 839 C CA . THR A 1 104 ? -2.433 -9.442 24.254 1.00 93.19 104 THR A CA 1
ATOM 840 C C . THR A 1 104 ? -3.529 -9.430 23.179 1.00 93.19 104 THR A C 1
ATOM 842 O O . THR A 1 104 ? -3.914 -10.486 22.677 1.00 93.19 104 THR A O 1
ATOM 845 N N . PHE A 1 105 ? -4.020 -8.248 22.793 1.00 93.75 105 PHE A N 1
ATOM 846 C CA . PHE A 1 105 ? -5.006 -8.064 21.727 1.00 93.75 105 PHE A CA 1
ATOM 847 C C . PHE A 1 105 ? -4.375 -7.937 20.334 1.00 93.75 105 PHE A C 1
ATOM 849 O O . PHE A 1 105 ? -5.073 -8.124 19.343 1.00 93.75 105 PHE A O 1
ATOM 856 N N . TRP A 1 106 ? -3.059 -7.705 20.230 1.00 92.12 106 TRP A N 1
ATOM 857 C CA . TRP A 1 106 ? -2.397 -7.390 18.959 1.00 92.12 106 TRP A CA 1
ATOM 858 C C . TRP A 1 106 ? -2.642 -8.435 17.865 1.00 92.12 106 TRP A C 1
ATOM 860 O O . TRP A 1 106 ? -2.988 -8.087 16.744 1.00 92.12 106 TRP A O 1
ATOM 870 N N . ARG A 1 107 ? -2.524 -9.726 18.199 1.00 90.81 107 ARG A N 1
ATOM 871 C CA . ARG A 1 107 ? -2.755 -10.835 17.253 1.00 90.81 107 ARG A CA 1
ATOM 872 C C . ARG A 1 107 ? -4.226 -11.063 16.908 1.00 90.81 107 ARG A C 1
ATOM 874 O O . ARG A 1 107 ? -4.503 -11.774 15.955 1.00 90.81 107 ARG A O 1
ATOM 881 N N . ARG A 1 108 ? -5.155 -10.501 17.683 1.00 90.19 108 ARG A N 1
ATOM 882 C CA . ARG A 1 108 ? -6.596 -10.553 17.390 1.00 90.19 108 ARG A CA 1
ATOM 883 C C . ARG A 1 108 ? -7.012 -9.420 16.461 1.00 90.19 108 ARG A C 1
ATOM 885 O O . ARG A 1 108 ? -7.835 -9.636 15.586 1.00 90.19 108 ARG A O 1
ATOM 892 N N . ILE A 1 109 ? -6.412 -8.250 16.658 1.00 91.31 109 ILE A N 1
ATOM 893 C CA . ILE A 1 109 ? -6.582 -7.060 15.819 1.00 91.31 109 ILE A CA 1
ATOM 894 C C . ILE A 1 109 ? -5.898 -7.274 14.456 1.00 91.31 109 ILE A C 1
ATOM 896 O O . ILE A 1 109 ? -6.498 -7.044 13.413 1.00 91.31 109 ILE A O 1
ATOM 900 N N . HIS A 1 110 ? -4.666 -7.797 14.458 1.00 91.00 110 HIS A N 1
ATOM 901 C CA . HIS A 1 110 ? -3.861 -8.061 13.257 1.00 91.00 110 HIS A CA 1
ATOM 902 C C . HIS A 1 110 ? -3.542 -9.561 13.109 1.00 91.00 110 HIS A C 1
ATOM 904 O O . HIS A 1 110 ? -2.381 -9.954 13.283 1.00 91.00 110 HIS A O 1
ATOM 910 N N . PRO A 1 111 ? -4.540 -10.426 12.833 1.00 85.69 111 PRO A N 1
ATOM 911 C CA . PRO A 1 111 ? -4.334 -11.875 12.734 1.00 85.69 111 PRO A CA 1
ATOM 912 C C . PRO A 1 111 ? -3.609 -12.291 11.451 1.00 85.69 111 PRO A C 1
ATOM 914 O O . PRO A 1 111 ? -3.065 -13.394 11.373 1.00 85.69 111 PRO A O 1
ATOM 917 N N . ASP A 1 112 ? -3.582 -11.416 10.449 1.00 81.81 112 ASP A N 1
ATOM 918 C CA . ASP A 1 112 ? -3.052 -11.743 9.137 1.00 81.81 112 ASP A CA 1
ATOM 919 C C . ASP A 1 112 ? -1.530 -11.872 9.111 1.00 81.81 112 ASP A C 1
ATOM 921 O O . ASP A 1 112 ? -0.785 -11.408 9.985 1.00 81.81 112 ASP A O 1
ATOM 925 N N . TYR A 1 113 ? -1.050 -12.482 8.026 1.00 75.38 113 TYR A N 1
ATOM 926 C CA . TYR A 1 113 ? 0.367 -12.668 7.757 1.00 75.38 113 TYR A CA 1
ATOM 927 C C . TYR A 1 113 ? 1.171 -11.375 7.978 1.00 75.38 113 TYR A C 1
ATOM 929 O O . TYR A 1 113 ? 0.867 -10.312 7.435 1.00 75.38 113 TYR A O 1
ATOM 937 N N . LYS A 1 114 ? 2.247 -11.494 8.771 1.00 81.06 114 LYS A N 1
ATOM 938 C CA . LYS A 1 114 ? 3.128 -10.392 9.203 1.00 81.06 114 LYS A CA 1
ATOM 939 C C . LYS A 1 114 ? 2.453 -9.309 10.068 1.00 81.06 114 LYS A C 1
ATOM 941 O O . LYS A 1 114 ? 2.989 -8.206 10.130 1.00 81.06 114 LYS A O 1
ATOM 946 N N . ASN A 1 115 ? 1.362 -9.617 10.779 1.00 85.06 115 ASN A N 1
ATOM 947 C CA . ASN A 1 115 ? 0.641 -8.669 11.648 1.00 85.06 115 ASN A CA 1
ATOM 948 C C . ASN A 1 115 ? 0.209 -7.410 10.896 1.00 85.06 115 ASN A C 1
ATOM 950 O O . ASN A 1 115 ? 0.475 -6.283 11.321 1.00 85.06 115 ASN A O 1
ATOM 954 N N . ARG A 1 116 ? -0.356 -7.612 9.711 1.00 84.38 116 ARG A N 1
ATOM 955 C CA . ARG A 1 116 ? -0.792 -6.523 8.846 1.00 84.38 116 ARG A CA 1
ATOM 956 C C . ARG A 1 116 ? -2.283 -6.299 9.041 1.00 84.38 116 ARG A C 1
ATOM 958 O O . ARG A 1 116 ? -3.017 -7.251 9.266 1.00 84.38 116 ARG A O 1
ATOM 965 N N . GLY A 1 117 ? -2.686 -5.041 8.926 1.00 90.75 117 GLY A N 1
ATOM 966 C CA . GLY A 1 117 ? -4.086 -4.642 8.900 1.00 90.75 117 GLY A CA 1
ATOM 967 C C . GLY A 1 117 ? -4.499 -4.111 7.532 1.00 90.75 117 GLY A C 1
ATOM 968 O O . GLY A 1 117 ? -3.728 -4.121 6.560 1.00 90.75 117 GLY A O 1
ATOM 969 N N . GLY A 1 118 ? -5.695 -3.543 7.504 1.00 93.44 118 GLY A N 1
ATOM 970 C CA . GLY A 1 118 ? -6.370 -3.009 6.332 1.00 93.44 118 GLY A CA 1
ATOM 971 C C . GLY A 1 118 ? -5.571 -1.998 5.517 1.00 93.44 118 GLY A C 1
ATOM 972 O O . GLY A 1 118 ? -5.635 -1.990 4.292 1.00 93.44 118 GLY A O 1
ATOM 973 N N . TYR A 1 119 ? -4.711 -1.202 6.161 1.00 93.88 119 TYR A N 1
ATOM 974 C CA . TYR A 1 119 ? -3.888 -0.229 5.437 1.00 93.88 119 TYR A CA 1
ATOM 975 C C . TYR A 1 119 ? -2.978 -0.905 4.401 1.00 93.88 119 TYR A C 1
ATOM 977 O O . TYR A 1 119 ? -2.712 -0.373 3.327 1.00 93.88 119 TYR A O 1
ATOM 985 N N . HIS A 1 120 ? -2.460 -2.088 4.737 1.00 91.06 120 HIS A N 1
ATOM 986 C CA . HIS A 1 120 ? -1.628 -2.855 3.822 1.00 91.06 120 HIS A CA 1
ATOM 987 C C . HIS A 1 120 ? -2.469 -3.633 2.809 1.00 91.06 120 HIS A C 1
ATOM 989 O O . HIS A 1 120 ? -2.062 -3.763 1.654 1.00 91.06 120 HIS A O 1
ATOM 995 N N . GLU A 1 121 ? -3.586 -4.198 3.257 1.00 91.00 121 GLU A N 1
ATOM 996 C CA . GLU A 1 121 ? -4.475 -5.008 2.433 1.00 91.00 121 GLU A CA 1
ATOM 997 C C . GLU A 1 121 ? -5.145 -4.168 1.343 1.00 91.00 121 GLU A C 1
ATOM 999 O O . GLU A 1 121 ? -4.900 -4.424 0.165 1.00 91.00 121 GLU A O 1
ATOM 1004 N N . TRP A 1 122 ? -5.905 -3.144 1.733 1.00 93.69 122 TRP A N 1
ATOM 1005 C CA . TRP A 1 122 ? -6.778 -2.383 0.845 1.00 93.69 122 TRP A CA 1
ATOM 1006 C C . TRP A 1 122 ? -6.287 -0.959 0.568 1.00 93.69 122 TRP A C 1
ATOM 1008 O O . TRP A 1 122 ? -6.274 -0.553 -0.591 1.00 93.69 122 TRP A O 1
ATOM 1018 N N . ALA A 1 123 ? -5.793 -0.215 1.565 1.00 95.81 123 ALA A N 1
ATOM 1019 C CA . ALA A 1 123 ? -5.507 1.214 1.359 1.00 95.81 123 ALA A CA 1
ATOM 1020 C C . ALA A 1 123 ? -4.361 1.449 0.366 1.00 95.81 123 ALA A C 1
ATOM 1022 O O . ALA A 1 123 ? -4.487 2.172 -0.620 1.00 95.81 123 ALA A O 1
ATOM 1023 N N . LYS A 1 124 ? -3.226 0.778 0.596 1.00 93.81 124 LYS A N 1
ATOM 1024 C CA . LYS A 1 124 ? -2.055 0.837 -0.290 1.00 93.81 124 LYS A CA 1
ATOM 1025 C C . LYS A 1 124 ? -2.379 0.420 -1.721 1.00 93.81 124 LYS A C 1
ATOM 1027 O O . LYS A 1 124 ? -1.927 1.071 -2.660 1.00 93.81 124 LYS A O 1
ATOM 1032 N N . ALA A 1 125 ? -3.158 -0.647 -1.880 1.00 91.88 125 ALA A N 1
ATOM 1033 C CA . ALA A 1 125 ? -3.550 -1.129 -3.197 1.00 91.88 125 ALA A CA 1
ATOM 1034 C C . ALA A 1 125 ? -4.425 -0.109 -3.942 1.00 91.88 125 ALA A C 1
ATOM 1036 O O . ALA A 1 125 ? -4.271 0.066 -5.148 1.00 91.88 125 ALA A O 1
ATOM 1037 N N . ALA A 1 126 ? -5.257 0.628 -3.203 1.00 93.12 126 ALA A N 1
ATOM 1038 C CA . ALA A 1 126 ? -6.080 1.717 -3.715 1.00 93.12 126 ALA A CA 1
ATOM 1039 C C . ALA A 1 126 ? -5.323 3.047 -3.926 1.00 93.12 126 ALA A C 1
ATOM 1041 O O . ALA A 1 126 ? -5.930 4.024 -4.353 1.00 93.12 126 ALA A O 1
ATOM 1042 N N . GLY A 1 127 ? -4.013 3.110 -3.653 1.00 93.38 127 GLY A N 1
ATOM 1043 C CA . GLY A 1 127 ? -3.190 4.303 -3.900 1.00 93.38 127 GLY A CA 1
ATOM 1044 C C . GLY A 1 127 ? -2.719 5.053 -2.652 1.00 93.38 127 GLY A C 1
ATOM 1045 O O . GLY A 1 127 ? -2.053 6.077 -2.788 1.00 93.38 127 GLY A O 1
ATOM 1046 N N . ALA 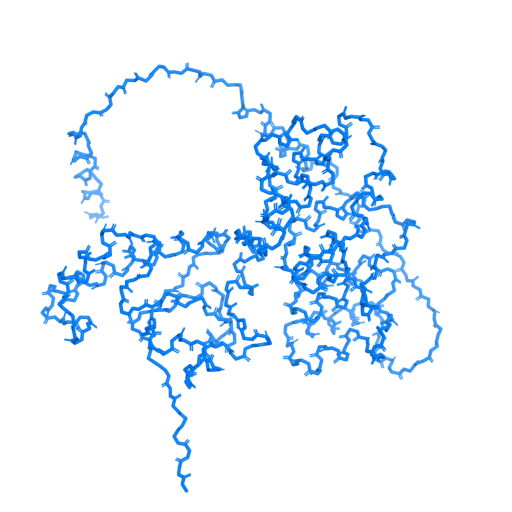A 1 128 ? -2.989 4.544 -1.444 1.00 95.00 128 ALA A N 1
ATOM 1047 C CA . ALA A 1 128 ? -2.542 5.208 -0.223 1.00 95.00 128 ALA A CA 1
ATOM 1048 C C . ALA A 1 128 ? -1.012 5.340 -0.179 1.00 95.00 128 ALA A C 1
ATOM 1050 O O . ALA A 1 128 ? -0.298 4.372 -0.490 1.00 95.00 128 ALA A O 1
ATOM 1051 N N . PRO A 1 129 ? -0.485 6.504 0.243 1.00 93.00 129 PRO A N 1
ATOM 1052 C CA . PRO A 1 129 ? 0.944 6.755 0.256 1.00 93.00 129 PRO A CA 1
ATOM 1053 C C . PRO A 1 129 ? 1.667 5.769 1.170 1.00 93.00 129 PRO A C 1
ATOM 1055 O O . PRO A 1 129 ? 1.166 5.328 2.216 1.00 93.00 129 PRO A O 1
ATOM 1058 N N . ALA A 1 130 ? 2.890 5.433 0.781 1.00 90.56 130 ALA A N 1
ATOM 1059 C CA . ALA A 1 130 ? 3.759 4.578 1.565 1.00 90.56 130 ALA A CA 1
ATOM 1060 C C . ALA A 1 130 ? 4.935 5.354 2.143 1.00 90.56 130 ALA A C 1
ATOM 1062 O O . ALA A 1 130 ? 5.566 6.174 1.482 1.00 90.56 130 ALA A O 1
ATOM 1063 N N . ILE A 1 131 ? 5.235 5.059 3.405 1.00 87.06 131 ILE A N 1
ATOM 1064 C CA . ILE A 1 131 ? 6.384 5.629 4.098 1.00 87.06 131 ILE A CA 1
ATOM 1065 C C . ILE A 1 131 ? 7.637 4.875 3.652 1.00 87.06 131 ILE A C 1
ATOM 1067 O O . ILE A 1 131 ? 7.673 3.641 3.700 1.00 87.06 131 ILE A O 1
ATOM 1071 N N . LEU A 1 132 ? 8.665 5.626 3.254 1.00 86.06 132 LEU A N 1
ATOM 1072 C CA . LEU A 1 132 ? 9.985 5.080 2.960 1.00 86.06 132 LEU A CA 1
ATOM 1073 C C . LEU A 1 132 ? 10.599 4.452 4.212 1.00 86.06 132 LEU A C 1
ATOM 1075 O O . LEU A 1 132 ? 10.494 4.980 5.320 1.00 86.06 132 LEU A O 1
ATOM 1079 N N . LEU A 1 133 ? 11.301 3.336 4.034 1.00 83.50 133 LEU A N 1
ATOM 1080 C CA . LEU A 1 133 ? 12.113 2.779 5.111 1.00 83.50 133 LEU A CA 1
ATOM 1081 C C . LEU A 1 133 ? 13.247 3.754 5.446 1.00 83.50 133 LEU A C 1
ATOM 1083 O O . LEU A 1 133 ? 13.757 4.425 4.557 1.00 83.50 133 LEU A O 1
ATOM 1087 N N . LYS A 1 134 ? 13.663 3.818 6.717 1.00 85.69 134 LYS A N 1
ATOM 1088 C CA . LYS A 1 134 ? 14.615 4.829 7.224 1.00 85.69 134 LYS A CA 1
ATOM 1089 C C . LYS A 1 134 ? 15.853 5.013 6.332 1.00 85.69 134 LYS A C 1
ATOM 1091 O O . LYS A 1 134 ? 16.175 6.140 5.975 1.00 85.69 134 LYS A O 1
ATOM 1096 N N . ASN A 1 135 ? 16.512 3.920 5.949 1.00 86.31 135 ASN A N 1
ATOM 1097 C CA . ASN A 1 135 ? 17.720 3.976 5.119 1.00 86.31 135 ASN A CA 1
ATOM 1098 C C . ASN A 1 135 ? 17.418 4.482 3.699 1.00 86.31 135 ASN A C 1
ATOM 1100 O O . ASN A 1 135 ? 18.159 5.304 3.173 1.00 86.31 135 ASN A O 1
ATOM 1104 N N . ASP A 1 136 ? 16.315 4.039 3.093 1.00 87.69 136 ASP A N 1
ATOM 1105 C CA . ASP A 1 136 ? 15.887 4.517 1.774 1.00 87.69 136 ASP A CA 1
ATOM 1106 C C . ASP A 1 136 ? 15.468 5.994 1.824 1.00 87.69 136 ASP A C 1
ATOM 1108 O O . ASP A 1 136 ? 15.778 6.756 0.914 1.00 87.69 136 ASP A O 1
ATOM 1112 N N . ALA A 1 137 ? 14.822 6.423 2.912 1.00 86.81 137 ALA A N 1
ATOM 1113 C CA . ALA A 1 137 ? 14.478 7.820 3.148 1.00 86.81 137 ALA A CA 1
ATOM 1114 C C . ALA A 1 137 ? 15.736 8.693 3.214 1.00 86.81 137 ALA A C 1
ATOM 1116 O O . ALA A 1 137 ? 15.769 9.746 2.590 1.00 86.81 137 ALA A O 1
ATOM 1117 N N . GLN A 1 138 ? 16.786 8.233 3.901 1.00 88.38 138 GLN A N 1
ATOM 1118 C CA . GLN A 1 138 ? 18.081 8.916 3.936 1.00 88.38 138 GLN A CA 1
ATOM 1119 C C . GLN A 1 138 ? 18.757 8.948 2.564 1.00 88.38 138 GLN A C 1
ATOM 1121 O O . GLN A 1 138 ? 19.306 9.974 2.190 1.00 88.38 138 GLN A O 1
ATOM 1126 N N . GLN A 1 139 ? 18.707 7.871 1.782 1.00 88.56 139 GLN A N 1
ATOM 1127 C CA . GLN A 1 139 ? 19.329 7.854 0.453 1.00 88.56 139 GLN A CA 1
ATOM 1128 C C . GLN A 1 139 ? 18.586 8.736 -0.555 1.00 88.56 139 GLN A C 1
ATOM 1130 O O . GLN A 1 139 ? 19.213 9.351 -1.406 1.00 88.56 139 GLN A O 1
ATOM 1135 N N . LEU A 1 140 ? 17.260 8.822 -0.452 1.00 92.19 140 LEU A N 1
ATOM 1136 C CA . LEU A 1 140 ? 16.399 9.489 -1.432 1.00 92.19 140 LEU A CA 1
ATOM 1137 C C . LEU A 1 140 ? 15.869 10.846 -0.941 1.00 92.19 140 LEU A C 1
ATOM 1139 O O . LEU A 1 140 ? 14.961 11.411 -1.559 1.00 92.19 140 LEU A O 1
ATOM 1143 N N . HIS A 1 141 ? 16.383 11.373 0.177 1.00 91.12 141 HIS A N 1
ATOM 1144 C CA . HIS A 1 141 ? 15.882 12.618 0.773 1.00 91.12 141 HIS A CA 1
ATOM 1145 C C . HIS A 1 141 ? 16.005 13.810 -0.188 1.00 91.12 141 HIS A C 1
ATOM 1147 O O . HIS A 1 141 ? 15.074 14.601 -0.281 1.00 91.12 141 HIS A O 1
ATOM 1153 N N . HIS A 1 142 ? 17.101 13.875 -0.948 1.00 92.00 142 HIS A N 1
ATOM 1154 C CA . HIS A 1 142 ? 17.428 14.960 -1.878 1.00 92.00 142 HIS A CA 1
ATOM 1155 C C . HIS A 1 142 ? 16.634 14.924 -3.196 1.00 92.00 142 HIS A C 1
ATOM 1157 O O . HIS A 1 142 ? 16.683 15.873 -3.968 1.00 92.00 142 HIS A O 1
ATOM 1163 N N . ILE A 1 143 ? 15.909 13.837 -3.477 1.00 96.38 143 ILE A N 1
ATOM 1164 C CA . ILE A 1 143 ? 15.115 13.703 -4.704 1.00 96.38 143 ILE A CA 1
ATOM 1165 C C . ILE A 1 143 ? 13.748 14.356 -4.496 1.00 96.38 143 ILE A C 1
ATOM 1167 O O . ILE A 1 143 ? 12.881 13.767 -3.853 1.00 96.38 143 ILE A O 1
ATOM 1171 N N . ASP A 1 144 ? 13.507 15.543 -5.037 1.00 95.69 144 ASP A N 1
ATOM 1172 C CA . ASP A 1 144 ? 12.165 16.131 -5.025 1.00 95.69 144 ASP A CA 1
ATOM 1173 C C . ASP A 1 144 ? 11.322 15.574 -6.179 1.00 95.69 144 ASP A C 1
ATOM 1175 O O . ASP A 1 144 ? 11.591 15.836 -7.346 1.00 95.69 144 ASP A O 1
ATOM 1179 N N . LEU A 1 145 ? 10.264 14.817 -5.872 1.00 95.62 145 LEU A N 1
ATOM 1180 C CA . LEU A 1 145 ? 9.390 14.248 -6.902 1.00 95.62 145 LEU A CA 1
ATOM 1181 C C . LEU A 1 145 ? 8.631 15.313 -7.711 1.00 95.62 145 LEU A C 1
ATOM 1183 O O . LEU A 1 145 ? 8.169 15.001 -8.813 1.00 95.62 145 LEU A O 1
ATOM 1187 N N . MET A 1 146 ? 8.517 16.549 -7.219 1.00 95.12 146 MET A N 1
ATOM 1188 C CA . MET A 1 146 ? 7.953 17.660 -7.992 1.00 95.12 146 MET A CA 1
ATOM 1189 C C . MET A 1 146 ? 8.818 18.013 -9.207 1.00 95.12 146 MET A C 1
ATOM 1191 O O . MET A 1 146 ? 8.279 18.411 -10.238 1.00 95.12 146 MET A O 1
ATOM 1195 N N . GLU A 1 147 ? 10.120 17.738 -9.133 1.00 95.69 147 GLU A N 1
ATOM 1196 C CA . GLU A 1 147 ? 11.090 17.945 -10.210 1.00 95.69 147 GLU A CA 1
ATOM 1197 C C . GLU A 1 147 ? 11.155 16.782 -11.208 1.00 95.69 147 GLU A C 1
ATOM 1199 O O . GLU A 1 147 ? 11.943 16.816 -12.149 1.00 95.69 147 GLU A O 1
ATOM 1204 N N . SER A 1 148 ? 10.300 15.761 -11.063 1.00 95.00 148 SER A N 1
ATOM 1205 C CA . SER A 1 148 ? 10.256 14.618 -11.988 1.00 95.00 148 SER A CA 1
ATOM 1206 C C . SER A 1 148 ? 10.160 14.987 -13.480 1.00 95.00 148 SER A C 1
ATOM 1208 O O . SER A 1 148 ? 10.844 14.328 -14.263 1.00 95.00 148 SER A O 1
ATOM 1210 N N . PRO A 1 149 ? 9.420 16.032 -13.918 1.00 95.62 149 PRO A N 1
ATOM 1211 C CA . PRO A 1 149 ? 9.400 16.429 -15.332 1.00 95.62 149 PRO A CA 1
ATOM 1212 C C . PRO A 1 149 ? 10.735 16.991 -15.841 1.00 95.62 149 PRO A C 1
ATOM 1214 O O . PRO A 1 149 ? 10.948 17.077 -17.042 1.00 95.62 149 PRO A O 1
ATOM 1217 N N . ARG A 1 150 ? 11.630 17.401 -14.936 1.00 95.56 150 ARG A N 1
ATOM 1218 C CA . ARG A 1 150 ? 12.946 17.981 -15.241 1.00 95.56 150 ARG A CA 1
ATOM 1219 C C . ARG A 1 150 ? 14.092 17.073 -14.800 1.00 95.56 150 ARG A C 1
ATOM 1221 O O . ARG A 1 150 ? 15.242 17.501 -14.813 1.00 95.56 150 ARG A O 1
ATOM 1228 N N . ALA A 1 151 ? 13.792 15.829 -14.420 1.00 95.38 151 ALA A N 1
ATOM 1229 C CA . ALA A 1 151 ? 14.791 14.889 -13.938 1.00 95.38 151 ALA A CA 1
ATOM 1230 C C . ALA A 1 151 ? 15.922 14.722 -14.980 1.00 95.38 151 ALA A C 1
ATOM 1232 O O . ALA A 1 151 ? 15.631 14.449 -16.154 1.00 95.38 151 ALA A O 1
ATOM 1233 N N . PRO A 1 152 ? 17.196 14.899 -14.576 1.00 95.44 152 PRO A N 1
ATOM 1234 C CA . PRO A 1 152 ? 18.345 14.584 -15.416 1.00 95.44 152 PRO A CA 1
ATOM 1235 C C . PRO A 1 152 ? 18.401 13.089 -15.715 1.00 95.44 152 PRO A C 1
ATOM 1237 O O . PRO A 1 152 ? 18.044 12.283 -14.853 1.00 95.44 152 PRO A O 1
ATOM 1240 N N . GLU A 1 153 ? 18.922 12.721 -16.886 1.00 95.56 153 GLU A N 1
ATOM 1241 C CA . GLU A 1 153 ? 19.012 11.324 -17.329 1.00 95.56 153 GLU A CA 1
ATOM 1242 C C . GLU A 1 153 ? 19.686 10.417 -16.285 1.00 95.56 153 GLU A C 1
ATOM 1244 O O . GLU A 1 153 ? 19.125 9.403 -15.870 1.00 95.56 153 GLU A O 1
ATOM 1249 N N . ALA A 1 154 ? 20.820 10.868 -15.737 1.00 95.50 154 ALA A N 1
ATOM 1250 C CA . ALA A 1 154 ? 21.589 10.154 -14.716 1.00 95.50 154 ALA A CA 1
ATOM 1251 C C . ALA A 1 154 ? 20.830 9.897 -13.396 1.00 95.50 154 ALA A C 1
ATOM 1253 O O . ALA A 1 154 ? 21.235 9.045 -12.607 1.00 95.50 154 ALA A O 1
ATOM 1254 N N . LEU A 1 155 ? 19.739 10.625 -13.126 1.00 96.75 155 LEU A N 1
ATOM 1255 C CA . LEU A 1 155 ? 18.946 10.493 -11.898 1.00 96.75 155 LEU A CA 1
ATOM 1256 C C . LEU A 1 155 ? 17.584 9.828 -12.124 1.00 96.75 155 LEU A C 1
ATOM 1258 O O . LEU A 1 155 ? 16.879 9.565 -11.146 1.00 96.75 155 LEU A O 1
ATOM 1262 N N . LEU A 1 156 ? 17.209 9.515 -13.368 1.00 97.25 156 LEU A N 1
ATOM 1263 C CA . LEU A 1 156 ? 15.892 8.966 -13.710 1.00 97.25 156 LEU A CA 1
ATOM 1264 C C . LEU A 1 156 ? 15.519 7.742 -12.868 1.00 97.25 156 LEU A C 1
ATOM 1266 O O . LEU A 1 156 ? 14.402 7.663 -12.354 1.00 97.25 156 LEU A O 1
ATOM 1270 N N . PHE A 1 157 ? 16.466 6.824 -12.649 1.00 97.31 157 PHE A N 1
ATOM 1271 C CA . PHE A 1 157 ? 16.242 5.652 -11.803 1.00 97.31 157 PHE A CA 1
ATOM 1272 C C . PHE A 1 157 ? 15.926 6.019 -10.348 1.00 97.31 157 PHE A C 1
ATOM 1274 O O . PHE A 1 157 ? 15.020 5.437 -9.758 1.00 97.31 157 PHE A O 1
ATOM 1281 N N . LEU A 1 158 ? 16.611 7.003 -9.756 1.00 96.81 158 LEU A N 1
ATOM 1282 C CA . LEU A 1 158 ? 16.364 7.413 -8.368 1.00 96.81 158 LEU A CA 1
ATOM 1283 C C . LEU A 1 158 ? 15.008 8.105 -8.206 1.00 96.81 158 LEU A C 1
ATOM 1285 O O . LEU A 1 158 ? 14.299 7.846 -7.229 1.00 96.81 158 LEU A O 1
ATOM 1289 N N . PHE A 1 159 ? 14.619 8.933 -9.179 1.00 97.88 159 PHE A N 1
ATOM 1290 C CA . PHE A 1 159 ? 13.281 9.521 -9.238 1.00 97.88 159 PHE A CA 1
ATOM 1291 C C . PHE A 1 159 ? 12.206 8.439 -9.355 1.00 97.88 159 PHE A C 1
ATOM 1293 O O . PHE A 1 159 ? 11.249 8.438 -8.573 1.00 97.88 159 PHE A O 1
ATOM 1300 N N . LEU A 1 160 ? 12.388 7.480 -10.269 1.00 97.75 160 LEU A N 1
ATOM 1301 C CA . LEU A 1 160 ? 11.453 6.374 -10.448 1.00 97.75 160 LEU A CA 1
ATOM 1302 C C . LEU A 1 160 ? 11.374 5.504 -9.184 1.00 97.75 160 LEU A C 1
ATOM 1304 O O . LEU A 1 160 ? 10.279 5.227 -8.696 1.00 97.75 160 LEU A O 1
ATOM 1308 N N . LYS A 1 161 ? 12.522 5.154 -8.589 1.00 97.06 161 LYS A N 1
ATOM 1309 C CA . LYS A 1 161 ? 12.621 4.409 -7.326 1.00 97.06 161 LYS A CA 1
ATOM 1310 C C . LYS A 1 161 ? 11.857 5.106 -6.209 1.00 97.06 161 LYS A C 1
ATOM 1312 O O . LYS A 1 161 ? 11.028 4.471 -5.557 1.00 97.06 161 LYS A O 1
ATOM 1317 N N . LYS A 1 162 ? 12.082 6.405 -5.990 1.00 96.88 162 LYS A N 1
ATOM 1318 C CA . LYS A 1 162 ? 11.367 7.157 -4.948 1.00 96.88 162 LYS A CA 1
ATOM 1319 C C . LYS A 1 162 ? 9.862 7.191 -5.213 1.00 96.88 162 LYS A C 1
ATOM 1321 O O . LYS A 1 162 ? 9.092 6.976 -4.275 1.00 96.88 162 LYS A O 1
ATOM 1326 N N . ALA A 1 163 ? 9.438 7.414 -6.458 1.00 97.31 163 ALA A N 1
ATOM 1327 C CA . ALA A 1 163 ? 8.023 7.444 -6.821 1.00 97.31 163 ALA A CA 1
ATOM 1328 C C . ALA A 1 163 ? 7.330 6.099 -6.538 1.00 97.31 163 ALA A C 1
ATOM 1330 O O . ALA A 1 163 ? 6.309 6.067 -5.856 1.00 97.31 163 ALA A O 1
ATOM 1331 N N . VAL A 1 164 ? 7.933 4.978 -6.947 1.00 96.88 164 VAL A N 1
ATOM 1332 C CA . VAL A 1 164 ? 7.386 3.632 -6.704 1.00 96.88 164 VAL A CA 1
ATOM 1333 C C . VAL A 1 164 ? 7.347 3.303 -5.210 1.00 96.88 164 VAL A C 1
ATOM 1335 O O . VAL A 1 164 ? 6.311 2.878 -4.699 1.00 96.88 164 VAL A O 1
ATOM 1338 N N . LEU A 1 165 ? 8.441 3.535 -4.475 1.00 95.38 165 LEU A N 1
ATOM 1339 C CA . LEU A 1 165 ? 8.514 3.208 -3.044 1.00 95.38 165 LEU A CA 1
ATOM 1340 C C . LEU A 1 165 ? 7.535 4.028 -2.185 1.00 95.38 165 LEU A C 1
ATOM 1342 O O . LEU A 1 165 ? 7.149 3.575 -1.106 1.00 95.38 165 LEU A O 1
ATOM 1346 N N . THR A 1 166 ? 7.110 5.199 -2.667 1.00 94.81 166 THR A N 1
ATOM 1347 C CA . THR A 1 166 ? 6.124 6.068 -2.002 1.00 94.81 166 THR A CA 1
ATOM 1348 C C . THR A 1 166 ? 4.693 5.903 -2.520 1.00 94.81 166 THR A C 1
ATOM 1350 O O . THR A 1 166 ? 3.796 6.559 -1.995 1.00 94.81 166 THR A O 1
ATOM 1353 N N . ASN A 1 167 ? 4.457 4.991 -3.473 1.00 96.62 167 ASN A N 1
ATOM 1354 C CA . ASN A 1 167 ? 3.170 4.795 -4.154 1.00 96.62 167 ASN A CA 1
ATOM 1355 C C . ASN A 1 167 ? 2.677 6.040 -4.922 1.00 96.62 167 ASN A C 1
ATOM 1357 O O . ASN A 1 167 ? 1.486 6.335 -4.970 1.00 96.62 167 ASN A O 1
ATOM 1361 N N . ASN A 1 168 ? 3.597 6.811 -5.504 1.00 95.75 168 ASN A N 1
ATOM 1362 C CA . ASN A 1 168 ? 3.283 8.043 -6.219 1.00 95.75 168 ASN A CA 1
ATOM 1363 C C . ASN A 1 168 ? 3.129 7.790 -7.727 1.00 95.75 168 ASN A C 1
ATOM 1365 O O . ASN A 1 168 ? 4.055 8.005 -8.511 1.00 95.75 168 ASN A O 1
ATOM 1369 N N . LEU A 1 169 ? 1.931 7.351 -8.124 1.00 95.56 169 LEU A N 1
ATOM 1370 C CA . LEU A 1 169 ? 1.586 7.048 -9.517 1.00 95.56 169 LEU A CA 1
ATOM 1371 C C . LEU A 1 169 ? 1.824 8.232 -10.466 1.00 95.56 169 LEU A C 1
ATOM 1373 O O . LEU A 1 169 ? 2.361 8.052 -11.559 1.00 95.56 169 LEU A O 1
ATOM 1377 N N . LEU A 1 170 ? 1.448 9.444 -10.046 1.00 95.75 170 LEU A N 1
ATOM 1378 C CA . LEU A 1 170 ? 1.599 10.647 -10.864 1.00 95.75 170 LEU A CA 1
ATOM 1379 C C . LEU A 1 170 ? 3.071 10.903 -11.196 1.00 95.75 170 LEU A C 1
ATOM 1381 O O . LEU A 1 170 ? 3.418 11.109 -12.358 1.00 95.75 170 LEU A O 1
ATOM 1385 N N . SER A 1 171 ? 3.942 10.867 -10.188 1.00 97.62 171 SER A N 1
ATOM 1386 C CA . SER A 1 171 ? 5.377 11.055 -10.391 1.00 97.62 171 SER A CA 1
ATOM 1387 C C . SER A 1 171 ? 5.989 9.913 -11.195 1.00 97.62 171 SER A C 1
ATOM 1389 O O . SER A 1 171 ? 6.848 10.171 -12.028 1.00 97.62 171 SER A O 1
ATOM 1391 N N . THR A 1 172 ? 5.518 8.672 -11.039 1.00 98.00 172 THR A N 1
ATOM 1392 C CA . THR A 1 172 ? 5.960 7.569 -11.904 1.00 98.00 172 THR A CA 1
ATOM 1393 C C . THR A 1 172 ? 5.653 7.838 -13.373 1.00 98.00 172 THR A C 1
ATOM 1395 O O . THR A 1 172 ? 6.552 7.720 -14.201 1.00 98.00 172 THR A O 1
ATOM 1398 N N . HIS A 1 173 ? 4.436 8.274 -13.707 1.00 97.75 173 HIS A N 1
ATOM 1399 C CA . HIS A 1 173 ? 4.113 8.648 -15.085 1.00 97.75 173 HIS A CA 1
ATOM 1400 C C . HIS A 1 173 ? 4.963 9.812 -15.592 1.00 97.75 173 HIS A C 1
ATOM 1402 O O . HIS A 1 173 ? 5.436 9.754 -16.723 1.00 97.75 173 HIS A O 1
ATOM 1408 N N . LYS A 1 174 ? 5.202 10.836 -14.763 1.00 98.12 174 LYS A N 1
ATOM 1409 C CA . LYS A 1 174 ? 6.070 11.967 -15.128 1.00 98.12 174 LYS A CA 1
ATOM 1410 C C . LYS A 1 174 ? 7.495 11.516 -15.448 1.00 98.12 174 LYS A C 1
ATOM 1412 O O . LYS A 1 174 ? 8.048 11.961 -16.444 1.00 98.12 174 LYS A O 1
ATOM 1417 N N . VAL A 1 175 ? 8.068 10.613 -14.651 1.00 98.12 175 VAL A N 1
ATOM 1418 C CA . VAL A 1 175 ? 9.424 10.090 -14.884 1.00 98.12 175 VAL A CA 1
ATOM 1419 C C . VAL A 1 175 ? 9.484 9.214 -16.139 1.00 98.12 175 VAL A C 1
ATOM 1421 O O . VAL A 1 175 ? 10.396 9.379 -16.941 1.00 98.12 175 VAL A O 1
ATOM 1424 N N . LEU A 1 176 ? 8.506 8.327 -16.354 1.00 97.50 176 LEU A N 1
ATOM 1425 C CA . LEU A 1 176 ? 8.435 7.502 -17.571 1.00 97.50 176 LEU A CA 1
ATOM 1426 C C . LEU A 1 176 ? 8.252 8.363 -18.829 1.00 97.50 176 LEU A C 1
ATOM 1428 O O . LEU A 1 176 ? 8.881 8.122 -19.853 1.00 97.50 176 LEU A O 1
ATOM 1432 N N . TYR A 1 177 ? 7.421 9.401 -18.752 1.00 96.69 177 TYR A N 1
ATOM 1433 C CA . TYR A 1 177 ? 7.268 10.368 -19.834 1.00 96.69 177 TYR A CA 1
ATOM 1434 C C . TYR A 1 177 ? 8.580 11.121 -20.096 1.00 96.69 177 TYR A C 1
ATOM 1436 O O . TYR A 1 177 ? 8.998 11.227 -21.245 1.00 96.69 177 TYR A O 1
ATOM 1444 N N . ARG A 1 178 ? 9.282 11.542 -19.036 1.00 97.62 178 ARG A N 1
ATOM 1445 C CA . ARG A 1 178 ? 10.594 12.188 -19.138 1.00 97.62 178 ARG A CA 1
ATOM 1446 C C . ARG A 1 178 ? 11.649 11.296 -19.808 1.00 97.62 178 ARG A C 1
ATOM 1448 O O . ARG A 1 178 ? 12.449 11.807 -20.582 1.00 97.62 178 ARG A O 1
ATOM 1455 N N . MET A 1 179 ? 11.639 9.984 -19.555 1.00 97.94 179 MET A N 1
ATOM 1456 C CA . MET A 1 179 ? 12.508 9.024 -20.258 1.00 97.94 179 MET A CA 1
ATOM 1457 C C . MET A 1 179 ? 12.268 9.051 -21.771 1.00 97.94 179 MET A C 1
ATOM 1459 O O . MET A 1 179 ? 13.220 9.142 -22.539 1.00 97.94 179 MET A O 1
ATOM 1463 N N . ASN A 1 180 ? 10.999 9.039 -22.192 1.00 95.69 180 ASN A N 1
ATOM 1464 C CA . ASN A 1 180 ? 10.649 9.124 -23.611 1.00 95.69 180 ASN A CA 1
ATOM 1465 C C . ASN A 1 180 ? 11.068 10.473 -24.225 1.00 95.69 180 ASN A C 1
ATOM 1467 O O . ASN A 1 180 ? 11.566 10.500 -25.344 1.00 95.69 180 ASN A O 1
ATOM 1471 N N . GLU A 1 181 ? 10.900 11.591 -23.506 1.00 97.19 181 GLU A N 1
ATOM 1472 C CA . GLU A 1 181 ? 11.337 12.920 -23.977 1.00 97.19 181 GLU A CA 1
ATOM 1473 C C . GLU A 1 181 ? 12.853 13.028 -24.162 1.00 97.19 181 GLU A C 1
ATOM 1475 O O . GLU A 1 181 ? 13.316 13.759 -25.033 1.00 97.19 181 GLU A O 1
ATOM 1480 N N . LEU A 1 182 ? 13.623 12.312 -23.342 1.00 97.19 182 LEU A N 1
ATOM 1481 C CA . LEU A 1 182 ? 15.078 12.216 -23.464 1.00 97.19 182 LEU A CA 1
ATOM 1482 C C . LEU A 1 182 ? 15.522 11.244 -24.569 1.00 97.19 182 LEU A C 1
ATOM 1484 O O . LEU A 1 182 ? 16.713 11.132 -24.831 1.00 97.19 182 LEU A O 1
ATOM 1488 N N . GLY A 1 183 ? 14.582 10.570 -25.238 1.00 96.88 183 GLY A N 1
ATOM 1489 C CA . GLY A 1 183 ? 14.869 9.683 -26.363 1.00 96.88 183 GLY A CA 1
ATOM 1490 C C . GLY A 1 183 ? 15.315 8.274 -25.972 1.00 96.88 183 GLY A C 1
ATOM 1491 O O . GLY A 1 183 ? 15.827 7.561 -26.831 1.00 96.88 183 GLY A O 1
ATOM 1492 N N . LEU A 1 184 ? 15.110 7.850 -24.718 1.00 97.12 184 LEU A N 1
ATOM 1493 C CA . LEU A 1 184 ? 15.423 6.481 -24.298 1.00 97.12 184 LEU A CA 1
ATOM 1494 C C . LEU A 1 184 ? 14.544 5.479 -25.059 1.00 97.12 184 LEU A C 1
ATOM 1496 O O . LEU A 1 184 ? 13.323 5.625 -25.152 1.00 97.12 184 LEU A O 1
ATOM 1500 N N . SER A 1 185 ? 15.164 4.417 -25.561 1.00 94.25 185 SER A N 1
ATOM 1501 C CA . SER A 1 185 ? 14.481 3.306 -26.215 1.00 94.25 185 SER A CA 1
ATOM 1502 C C . SER A 1 185 ? 13.666 2.473 -25.221 1.00 94.25 185 SER A C 1
ATOM 1504 O O . SER A 1 185 ? 13.958 2.406 -24.024 1.00 94.25 185 SER A O 1
ATOM 1506 N N . SER A 1 186 ? 12.669 1.734 -25.721 1.00 91.75 186 SER A N 1
ATOM 1507 C CA . SER A 1 186 ? 11.877 0.815 -24.888 1.00 91.75 186 SER A CA 1
ATOM 1508 C C . SER A 1 186 ? 12.743 -0.223 -24.167 1.00 91.75 186 SER A C 1
ATOM 1510 O O . SER A 1 186 ? 12.432 -0.602 -23.040 1.00 91.75 186 SER A O 1
ATOM 1512 N N . LYS A 1 187 ? 13.858 -0.646 -24.777 1.00 93.06 187 LYS A N 1
ATOM 1513 C CA . LYS A 1 187 ? 14.809 -1.578 -24.162 1.00 93.06 187 LYS A CA 1
ATOM 1514 C C . LYS A 1 187 ? 15.545 -0.942 -22.981 1.00 93.06 187 LYS A C 1
ATOM 1516 O O . LYS A 1 187 ? 15.641 -1.580 -21.937 1.00 93.06 187 LYS A O 1
ATOM 1521 N N . GLU A 1 188 ? 16.014 0.297 -23.114 1.00 94.94 188 GLU A N 1
ATOM 1522 C CA . GLU A 1 188 ? 16.689 1.026 -22.028 1.00 94.94 188 GLU A CA 1
ATOM 1523 C C . GLU A 1 188 ? 15.739 1.289 -20.858 1.00 94.94 188 GLU A C 1
ATOM 1525 O O . GLU A 1 188 ? 16.090 1.038 -19.704 1.00 94.94 188 GLU A O 1
ATOM 1530 N N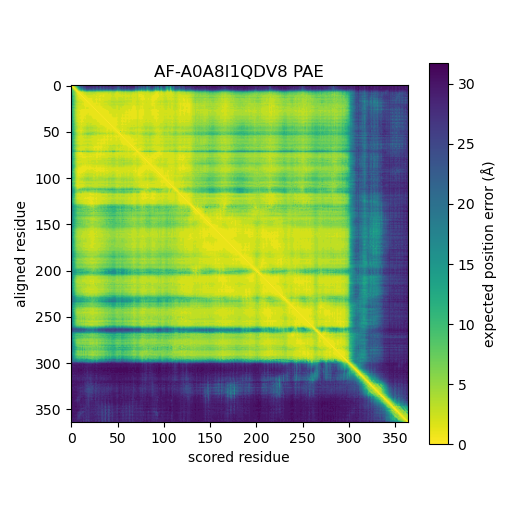 . ILE A 1 189 ? 14.498 1.701 -21.145 1.00 96.06 189 ILE A N 1
ATOM 1531 C CA . ILE A 1 189 ? 13.464 1.880 -20.116 1.00 96.06 189 ILE A CA 1
ATOM 1532 C C . ILE A 1 189 ? 13.178 0.545 -19.416 1.00 96.06 189 ILE A C 1
ATOM 1534 O O . ILE A 1 189 ? 13.161 0.483 -18.185 1.00 96.06 189 ILE A O 1
ATOM 1538 N N . SER A 1 190 ? 13.004 -0.536 -20.181 1.00 95.12 190 SER A N 1
ATOM 1539 C CA . SER A 1 190 ? 12.787 -1.882 -19.641 1.00 95.12 190 SER A CA 1
ATOM 1540 C C . SER A 1 190 ? 13.930 -2.321 -18.718 1.00 95.12 190 SER A C 1
ATOM 1542 O O . SER A 1 190 ? 13.684 -2.807 -17.613 1.00 95.12 190 SER A O 1
ATOM 1544 N N . GLN A 1 191 ? 15.183 -2.110 -19.133 1.00 94.38 191 GLN A N 1
ATOM 1545 C CA . GLN A 1 191 ? 16.369 -2.430 -18.336 1.00 94.38 191 GLN A CA 1
ATOM 1546 C C . GLN A 1 191 ? 16.428 -1.610 -17.044 1.00 94.38 191 GLN A C 1
ATOM 1548 O O . GLN A 1 191 ? 16.689 -2.170 -15.982 1.00 94.38 191 GLN A O 1
ATOM 1553 N N . LEU A 1 192 ? 16.119 -0.314 -17.105 1.00 95.88 192 LEU A N 1
ATOM 1554 C CA . LEU A 1 192 ? 16.094 0.563 -15.935 1.00 95.88 192 LEU A CA 1
ATOM 1555 C C . LEU A 1 192 ? 14.989 0.161 -14.943 1.00 95.88 192 LEU A C 1
ATOM 1557 O O . LEU A 1 192 ? 15.210 0.171 -13.733 1.00 95.88 192 LEU A O 1
ATOM 1561 N N . ILE A 1 193 ? 13.812 -0.254 -15.425 1.00 96.38 193 ILE A N 1
ATOM 1562 C CA . ILE A 1 193 ? 12.726 -0.756 -14.564 1.00 96.38 193 ILE A CA 1
ATOM 1563 C C . ILE A 1 193 ? 13.111 -2.080 -13.884 1.00 96.38 193 ILE A C 1
ATOM 1565 O O . ILE A 1 193 ? 12.754 -2.313 -12.721 1.00 96.38 193 ILE A O 1
ATOM 1569 N N . GLN A 1 194 ? 13.826 -2.945 -14.604 1.00 93.56 194 GLN A N 1
ATOM 1570 C CA . GLN A 1 194 ? 14.261 -4.260 -14.127 1.00 93.56 194 GLN A CA 1
ATOM 1571 C C . GLN A 1 194 ? 15.582 -4.231 -13.352 1.00 93.56 194 GLN A C 1
ATOM 1573 O O . GLN A 1 194 ? 15.966 -5.253 -12.784 1.00 93.56 194 GLN A O 1
ATOM 1578 N N . GLN A 1 195 ? 16.247 -3.076 -13.277 1.00 93.62 195 GLN A N 1
ATOM 1579 C CA . GLN A 1 195 ? 17.470 -2.899 -12.508 1.00 93.62 195 GLN A CA 1
ATOM 1580 C C . GLN A 1 195 ? 17.250 -3.309 -11.046 1.00 93.62 195 GLN A C 1
ATOM 1582 O O . GLN A 1 195 ? 16.307 -2.856 -10.381 1.00 93.62 195 GLN A O 1
ATOM 1587 N N . SER A 1 196 ? 18.139 -4.167 -10.538 1.00 93.38 196 SER A N 1
ATOM 1588 C CA . SER A 1 196 ? 18.098 -4.583 -9.144 1.00 93.38 196 SER A CA 1
ATOM 1589 C C . SER A 1 196 ? 18.647 -3.495 -8.220 1.00 93.38 196 SER A C 1
ATOM 1591 O O . SER A 1 196 ? 19.537 -2.714 -8.561 1.00 93.38 196 SER A O 1
ATOM 1593 N N . PHE A 1 197 ? 18.070 -3.402 -7.028 1.00 92.69 197 PHE A N 1
ATOM 1594 C CA . PHE A 1 197 ? 18.528 -2.514 -5.970 1.00 92.69 197 PHE A CA 1
ATOM 1595 C C . PHE A 1 197 ? 18.196 -3.094 -4.601 1.00 92.69 197 PHE A C 1
ATOM 1597 O O . PHE A 1 197 ? 17.377 -3.999 -4.461 1.00 92.69 197 PHE A O 1
ATOM 1604 N N . THR A 1 198 ? 18.815 -2.539 -3.563 1.00 91.50 198 THR A N 1
ATOM 1605 C CA . THR A 1 198 ? 18.571 -2.966 -2.185 1.00 91.50 198 THR A CA 1
ATOM 1606 C C . THR A 1 198 ? 17.547 -2.080 -1.481 1.00 91.50 198 THR A C 1
ATOM 1608 O O . THR A 1 198 ? 17.595 -0.857 -1.644 1.00 91.50 198 THR A O 1
ATOM 1611 N N . VAL A 1 199 ? 16.687 -2.675 -0.646 1.00 87.19 199 VAL A N 1
ATOM 1612 C CA . VAL A 1 199 ? 15.691 -1.958 0.179 1.00 87.19 199 VAL A CA 1
ATOM 1613 C C . VAL A 1 199 ? 15.825 -2.301 1.662 1.00 87.19 199 VAL A C 1
ATOM 1615 O O . VAL A 1 199 ? 16.005 -3.461 2.050 1.00 87.19 199 VAL A O 1
ATOM 1618 N N . GLY A 1 200 ? 15.662 -1.285 2.512 1.00 84.31 200 GLY A N 1
ATOM 1619 C CA . GLY A 1 200 ? 15.597 -1.430 3.963 1.00 84.31 200 GLY A CA 1
ATOM 1620 C C . GLY A 1 200 ? 16.922 -1.779 4.645 1.00 84.31 200 GLY A C 1
ATOM 1621 O O . GLY A 1 200 ? 17.991 -1.818 4.042 1.00 84.31 200 GLY A O 1
ATOM 1622 N N . ALA A 1 201 ? 16.851 -2.036 5.955 1.00 81.69 201 ALA A N 1
ATOM 1623 C CA . ALA A 1 201 ? 18.036 -2.268 6.787 1.00 81.69 201 ALA A CA 1
ATOM 1624 C C . ALA A 1 201 ? 18.819 -3.536 6.409 1.00 81.69 201 ALA A C 1
ATOM 1626 O O . ALA A 1 201 ? 20.038 -3.555 6.515 1.00 81.69 201 ALA A O 1
ATOM 1627 N N . GLN A 1 202 ? 18.123 -4.571 5.932 1.00 82.06 202 GLN A N 1
ATOM 1628 C CA . GLN A 1 202 ? 18.732 -5.845 5.535 1.00 82.06 202 GLN A CA 1
ATOM 1629 C C . GLN A 1 202 ? 19.297 -5.830 4.108 1.00 82.06 202 GLN A C 1
ATOM 1631 O O . GLN A 1 202 ? 19.786 -6.859 3.660 1.00 82.06 202 GLN A O 1
ATOM 1636 N N . LYS A 1 203 ? 19.198 -4.700 3.390 1.00 82.94 203 LYS A N 1
ATOM 1637 C CA . LYS A 1 203 ? 19.682 -4.535 2.013 1.00 82.94 203 LYS A CA 1
ATOM 1638 C C . LYS A 1 203 ? 19.272 -5.683 1.072 1.00 82.94 203 LYS A C 1
ATOM 1640 O O . LYS A 1 203 ? 20.076 -6.151 0.276 1.00 82.94 203 LYS A O 1
ATOM 1645 N N . ARG A 1 204 ? 18.019 -6.142 1.159 1.00 83.38 204 ARG A N 1
ATOM 1646 C CA . ARG A 1 204 ? 17.530 -7.231 0.297 1.00 83.38 204 ARG A CA 1
ATOM 1647 C C . ARG A 1 204 ? 17.446 -6.758 -1.144 1.00 83.38 204 ARG A C 1
ATOM 1649 O O . ARG A 1 204 ? 16.894 -5.681 -1.378 1.00 83.38 204 ARG A O 1
ATOM 1656 N N . GLU A 1 205 ? 17.961 -7.565 -2.060 1.00 89.50 205 GLU A N 1
ATOM 1657 C CA . GLU A 1 205 ? 17.895 -7.305 -3.494 1.00 89.50 205 GLU A CA 1
ATOM 1658 C C . GLU A 1 205 ? 16.460 -7.470 -4.012 1.00 89.50 205 GLU A C 1
ATOM 1660 O O . GLU A 1 205 ? 15.757 -8.420 -3.665 1.00 89.50 205 GLU A O 1
ATOM 1665 N N . THR A 1 206 ? 16.006 -6.497 -4.797 1.00 92.06 206 THR A N 1
ATOM 1666 C CA . THR A 1 206 ? 14.647 -6.406 -5.339 1.00 92.06 206 THR A CA 1
ATOM 1667 C C . THR A 1 206 ? 14.645 -5.552 -6.611 1.00 92.06 206 THR A C 1
ATOM 1669 O O . THR A 1 206 ? 15.660 -4.955 -6.964 1.00 92.06 206 THR A O 1
ATOM 1672 N N . THR A 1 207 ? 13.501 -5.458 -7.290 1.00 94.88 207 THR A N 1
ATOM 1673 C CA . THR A 1 207 ? 13.285 -4.551 -8.434 1.00 94.88 207 THR A CA 1
ATOM 1674 C C . THR A 1 207 ? 12.055 -3.674 -8.199 1.00 94.88 207 THR A C 1
ATOM 1676 O O . THR A 1 207 ? 11.287 -3.884 -7.252 1.00 94.88 207 THR A O 1
ATOM 1679 N N . LEU A 1 208 ? 11.830 -2.684 -9.070 1.00 96.19 208 LEU A N 1
ATOM 1680 C CA . LEU A 1 208 ? 10.673 -1.790 -8.951 1.00 96.19 208 LEU A CA 1
ATOM 1681 C C . LEU A 1 208 ? 9.357 -2.558 -9.117 1.00 96.19 208 LEU A C 1
ATOM 1683 O O . LEU A 1 208 ? 8.398 -2.303 -8.386 1.00 96.19 208 LEU A O 1
ATOM 1687 N N . LEU A 1 209 ? 9.341 -3.550 -10.014 1.00 96.06 209 LEU A N 1
ATOM 1688 C CA . LEU A 1 209 ? 8.200 -4.443 -10.212 1.00 96.06 209 LEU A CA 1
ATOM 1689 C C . LEU A 1 209 ? 7.906 -5.262 -8.951 1.00 96.06 209 LEU A C 1
ATOM 1691 O O . LEU A 1 209 ? 6.756 -5.312 -8.519 1.00 96.06 209 LEU A O 1
ATOM 1695 N N . HIS A 1 210 ? 8.927 -5.841 -8.310 1.00 94.75 210 HIS A N 1
ATOM 1696 C CA . HIS A 1 210 ? 8.743 -6.597 -7.069 1.00 94.75 210 HIS A CA 1
ATOM 1697 C C . HIS A 1 210 ? 8.148 -5.734 -5.949 1.00 94.75 210 HIS A C 1
ATOM 1699 O O . HIS A 1 210 ? 7.211 -6.169 -5.278 1.00 94.75 210 HIS A O 1
ATOM 1705 N N . GLU A 1 211 ? 8.639 -4.504 -5.748 1.00 94.69 211 GLU A N 1
ATOM 1706 C CA . GLU A 1 211 ? 8.093 -3.615 -4.713 1.00 94.69 211 GLU A CA 1
ATOM 1707 C C . GLU A 1 211 ? 6.664 -3.152 -5.024 1.00 94.69 211 GLU A C 1
ATOM 1709 O O . GLU A 1 211 ? 5.837 -3.106 -4.105 1.00 94.69 211 GLU A O 1
ATOM 1714 N N . ALA A 1 212 ? 6.342 -2.881 -6.293 1.00 96.25 212 ALA A N 1
ATOM 1715 C CA . ALA A 1 212 ? 4.976 -2.578 -6.709 1.00 96.25 212 ALA A CA 1
ATOM 1716 C C . ALA A 1 212 ? 4.037 -3.763 -6.431 1.00 96.25 212 ALA A C 1
ATOM 1718 O O . ALA A 1 212 ? 2.998 -3.589 -5.788 1.00 96.25 212 ALA A O 1
ATOM 1719 N N . VAL A 1 213 ? 4.434 -4.983 -6.814 1.00 95.94 213 VAL A N 1
ATOM 1720 C CA . VAL A 1 213 ? 3.630 -6.194 -6.601 1.00 95.94 213 VAL A CA 1
ATOM 1721 C C . VAL A 1 213 ? 3.450 -6.485 -5.115 1.00 95.94 213 VAL A C 1
ATOM 1723 O O . VAL A 1 213 ? 2.325 -6.589 -4.637 1.00 95.94 213 VAL A O 1
ATOM 1726 N N . LYS A 1 214 ? 4.538 -6.537 -4.343 1.00 93.50 214 LYS A N 1
ATOM 1727 C CA . LYS A 1 214 ? 4.529 -6.786 -2.891 1.00 93.50 214 LYS A CA 1
ATOM 1728 C C . LYS A 1 214 ? 3.575 -5.861 -2.138 1.00 93.50 214 LYS A C 1
ATOM 1730 O O . LYS A 1 214 ? 2.850 -6.297 -1.236 1.00 93.50 214 LYS A O 1
ATOM 1735 N N . ASN A 1 215 ? 3.566 -4.576 -2.490 1.00 92.69 215 ASN A N 1
ATOM 1736 C CA . ASN A 1 215 ? 2.710 -3.588 -1.841 1.00 92.69 215 ASN A CA 1
ATOM 1737 C C . ASN A 1 215 ? 1.315 -3.459 -2.472 1.00 92.69 215 ASN A C 1
ATOM 1739 O O . ASN A 1 215 ? 0.477 -2.763 -1.904 1.00 92.69 215 ASN A O 1
ATOM 1743 N N . GLY A 1 216 ? 1.031 -4.184 -3.554 1.00 94.50 216 GLY A N 1
ATOM 1744 C CA . GLY A 1 216 ? -0.283 -4.204 -4.185 1.00 94.50 216 GLY A CA 1
ATOM 1745 C C . GLY A 1 216 ? -0.565 -3.001 -5.085 1.00 94.50 216 GLY A C 1
ATOM 1746 O O . GLY A 1 216 ? -1.727 -2.731 -5.350 1.00 94.50 216 GLY A O 1
ATOM 1747 N N . TYR A 1 217 ? 0.458 -2.263 -5.526 1.00 96.19 217 TYR A N 1
ATOM 1748 C CA . TYR A 1 217 ? 0.317 -1.021 -6.293 1.00 96.19 217 TYR A CA 1
ATOM 1749 C C . TYR A 1 217 ? -0.078 -1.306 -7.746 1.00 96.19 217 TYR A C 1
ATOM 1751 O O . TYR A 1 217 ? 0.709 -1.094 -8.663 1.00 96.19 217 TYR A O 1
ATOM 1759 N N . GLU A 1 218 ? -1.282 -1.827 -7.970 1.00 94.31 218 GLU A N 1
ATOM 1760 C CA . GLU A 1 218 ? -1.712 -2.326 -9.277 1.00 94.31 218 GLU A CA 1
ATOM 1761 C C . GLU A 1 218 ? -1.610 -1.288 -10.412 1.00 94.31 218 GLU A C 1
ATOM 1763 O O . GLU A 1 218 ? -1.020 -1.622 -11.444 1.00 94.31 218 GLU A O 1
ATOM 1768 N N . PRO A 1 219 ? -2.089 -0.036 -10.265 1.00 94.56 219 PRO A N 1
ATOM 1769 C CA . PRO A 1 219 ? -1.943 0.971 -11.320 1.00 94.56 219 PRO A CA 1
ATOM 1770 C C . PRO A 1 219 ? -0.476 1.266 -11.649 1.00 94.56 219 PRO A C 1
ATOM 1772 O O . PRO A 1 219 ? -0.094 1.413 -12.807 1.00 94.56 219 PRO A O 1
ATOM 1775 N N . LEU A 1 220 ? 0.352 1.300 -10.607 1.00 96.00 220 LEU A N 1
ATOM 1776 C CA . LEU A 1 220 ? 1.775 1.595 -10.674 1.00 96.00 220 LEU A CA 1
ATOM 1777 C C . LEU A 1 220 ? 2.535 0.449 -11.356 1.00 96.00 220 LEU A C 1
ATOM 1779 O O . LEU A 1 220 ? 3.344 0.678 -12.250 1.00 96.00 220 LEU A O 1
ATOM 1783 N N . PHE A 1 221 ? 2.202 -0.792 -10.998 1.00 96.44 221 PHE A N 1
ATOM 1784 C CA . PHE A 1 221 ? 2.695 -1.988 -11.664 1.00 96.44 221 PHE A CA 1
ATOM 1785 C C . PHE A 1 221 ? 2.325 -1.984 -13.146 1.00 96.44 221 PHE A C 1
ATOM 1787 O O . PHE A 1 221 ? 3.210 -2.168 -13.966 1.00 96.44 221 PHE A O 1
ATOM 1794 N N . LYS A 1 222 ? 1.062 -1.719 -13.509 1.00 94.75 222 LYS A N 1
ATOM 1795 C CA . LYS A 1 222 ? 0.634 -1.656 -14.919 1.00 94.75 222 LYS A CA 1
ATOM 1796 C C . LYS A 1 222 ? 1.410 -0.600 -15.709 1.00 94.75 222 LYS A C 1
ATOM 1798 O O . LYS A 1 222 ? 1.822 -0.876 -16.831 1.00 94.75 222 LYS A O 1
ATOM 1803 N N . ALA A 1 223 ? 1.637 0.577 -15.120 1.00 96.25 223 ALA A N 1
ATOM 1804 C CA . ALA A 1 223 ? 2.408 1.646 -15.750 1.00 96.25 223 ALA A CA 1
ATOM 1805 C C . ALA A 1 223 ? 3.861 1.232 -16.034 1.00 96.25 223 ALA A C 1
ATOM 1807 O O . ALA A 1 223 ? 4.376 1.537 -17.104 1.00 96.25 223 ALA A O 1
ATOM 1808 N N . LEU A 1 224 ? 4.504 0.519 -15.104 1.00 96.38 224 LEU A N 1
ATOM 1809 C CA . LEU A 1 224 ? 5.861 -0.005 -15.285 1.00 96.38 224 LEU A CA 1
ATOM 1810 C C . LEU A 1 224 ? 5.891 -1.188 -16.262 1.00 96.38 224 LEU A C 1
ATOM 1812 O O . LEU A 1 224 ? 6.712 -1.224 -17.172 1.00 96.38 224 LEU A O 1
ATOM 1816 N N . PHE A 1 225 ? 4.980 -2.145 -16.083 1.00 92.50 225 PHE A N 1
ATOM 1817 C CA . PHE A 1 225 ? 4.929 -3.398 -16.832 1.00 92.50 225 PHE A CA 1
ATOM 1818 C C . PHE A 1 225 ? 4.672 -3.178 -18.327 1.00 92.50 225 PHE A C 1
ATOM 1820 O O . PHE A 1 225 ? 5.160 -3.943 -19.148 1.00 92.50 225 PHE A O 1
ATOM 1827 N N . TYR A 1 226 ? 3.981 -2.092 -18.690 1.00 91.88 226 TYR A N 1
ATOM 1828 C CA . TYR A 1 226 ? 3.790 -1.678 -20.082 1.00 91.88 226 TYR A CA 1
ATOM 1829 C C . TYR A 1 226 ? 5.108 -1.490 -20.854 1.00 91.88 226 TYR A C 1
ATOM 1831 O O . TYR A 1 226 ? 5.157 -1.751 -22.051 1.00 91.88 226 TYR A O 1
ATOM 1839 N N . TYR A 1 227 ? 6.173 -1.051 -20.178 1.00 92.88 227 TYR A N 1
ATOM 1840 C CA . TYR A 1 227 ? 7.482 -0.817 -20.793 1.00 92.88 227 TYR A CA 1
ATOM 1841 C C . TYR A 1 227 ? 8.405 -2.036 -20.731 1.00 92.88 227 TYR A C 1
ATOM 1843 O O . TYR A 1 227 ? 9.561 -1.940 -21.135 1.00 92.88 227 TYR A O 1
ATOM 1851 N N . ILE A 1 228 ? 7.934 -3.171 -20.209 1.00 91.31 228 ILE A N 1
ATOM 1852 C CA . ILE A 1 228 ? 8.755 -4.374 -20.109 1.00 91.31 228 ILE A CA 1
ATOM 1853 C C . ILE A 1 228 ? 8.818 -5.061 -21.463 1.00 91.31 228 ILE A C 1
ATOM 1855 O O . ILE A 1 228 ? 7.810 -5.490 -22.020 1.00 91.31 228 ILE A O 1
ATOM 1859 N N . ASP A 1 229 ? 10.042 -5.179 -21.966 1.00 86.00 229 ASP A N 1
ATOM 1860 C CA . ASP A 1 229 ? 10.353 -5.958 -23.156 1.00 86.00 229 ASP A CA 1
ATOM 1861 C C . ASP A 1 229 ? 9.974 -7.438 -22.921 1.00 86.00 229 ASP A C 1
ATOM 1863 O O . ASP A 1 229 ? 10.564 -8.082 -22.047 1.00 86.00 229 ASP A O 1
ATOM 1867 N N . PRO A 1 230 ? 9.023 -8.003 -23.691 1.00 82.12 230 PRO A N 1
ATOM 1868 C CA . PRO A 1 230 ? 8.561 -9.382 -23.523 1.00 82.12 230 PRO A CA 1
ATOM 1869 C C . PRO A 1 230 ? 9.620 -10.441 -23.875 1.00 82.12 230 PRO A C 1
ATOM 1871 O O . PRO A 1 230 ? 9.381 -11.637 -23.661 1.00 82.12 230 PRO A O 1
ATOM 1874 N N . HIS A 1 231 ? 10.752 -10.033 -24.455 1.00 80.81 231 HIS A N 1
ATOM 1875 C CA . HIS A 1 231 ? 11.905 -10.890 -24.721 1.00 80.81 231 HIS A CA 1
ATOM 1876 C C . HIS A 1 231 ? 12.899 -10.935 -23.555 1.00 80.81 231 HIS A C 1
ATOM 1878 O O . HIS A 1 231 ? 13.739 -11.837 -23.524 1.00 80.81 231 HIS A O 1
ATOM 1884 N N . LEU A 1 232 ? 12.813 -10.013 -22.590 1.00 77.25 232 LEU A N 1
ATOM 1885 C CA . LEU A 1 232 ? 13.633 -10.072 -21.384 1.00 77.25 232 LEU A CA 1
ATOM 1886 C C . LEU A 1 232 ? 13.042 -11.068 -20.375 1.00 77.25 232 LEU A C 1
ATOM 1888 O O . LEU A 1 232 ? 11.820 -11.173 -20.241 1.00 77.25 232 LEU A O 1
ATOM 1892 N N . PRO A 1 233 ? 13.892 -11.827 -19.660 1.00 80.44 233 PRO A N 1
ATOM 1893 C CA . PRO A 1 233 ? 13.417 -12.718 -18.616 1.00 80.44 233 PRO A CA 1
ATOM 1894 C C . PRO A 1 233 ? 12.807 -11.900 -17.479 1.00 80.44 233 PRO A C 1
ATOM 1896 O O . PRO A 1 233 ? 13.374 -10.893 -17.061 1.00 80.44 233 PRO A O 1
ATOM 1899 N N . ASN A 1 234 ? 11.679 -12.365 -16.939 1.00 81.50 234 ASN A N 1
ATOM 1900 C CA . ASN A 1 234 ? 11.096 -11.739 -15.758 1.00 81.50 234 ASN A CA 1
ATOM 1901 C C . ASN A 1 234 ? 12.101 -11.753 -14.596 1.00 81.50 234 ASN A C 1
ATOM 1903 O O . ASN A 1 234 ? 12.777 -12.768 -14.386 1.00 81.50 234 ASN A O 1
ATOM 1907 N N . PRO A 1 235 ? 12.174 -10.670 -13.806 1.00 87.19 235 PRO A N 1
ATOM 1908 C CA . PRO A 1 235 ? 13.096 -10.609 -12.689 1.00 87.19 235 PRO A CA 1
ATOM 1909 C C . PRO A 1 235 ? 12.694 -11.622 -11.610 1.00 87.19 235 PRO A C 1
ATOM 1911 O O . PRO A 1 235 ? 11.507 -11.849 -11.361 1.00 87.19 235 PRO A O 1
ATOM 1914 N N . ILE A 1 236 ? 13.700 -12.189 -10.944 1.00 89.50 236 ILE A N 1
ATOM 1915 C CA . ILE A 1 236 ? 13.548 -12.991 -9.725 1.00 89.50 236 ILE A CA 1
ATOM 1916 C C . ILE A 1 236 ? 14.215 -12.267 -8.557 1.00 89.50 236 ILE A C 1
ATOM 1918 O O . ILE A 1 236 ? 15.204 -11.560 -8.750 1.00 89.50 236 ILE A O 1
ATOM 1922 N N . ASP A 1 237 ? 13.665 -12.404 -7.354 1.00 88.56 237 ASP A N 1
ATOM 1923 C CA . ASP A 1 237 ? 14.265 -11.825 -6.149 1.00 88.56 237 ASP A CA 1
ATOM 1924 C C . ASP A 1 237 ? 15.389 -12.707 -5.562 1.00 88.56 237 ASP A C 1
ATOM 1926 O O . ASP A 1 237 ? 15.705 -13.793 -6.059 1.00 88.56 237 ASP A O 1
ATOM 1930 N N . SER A 1 2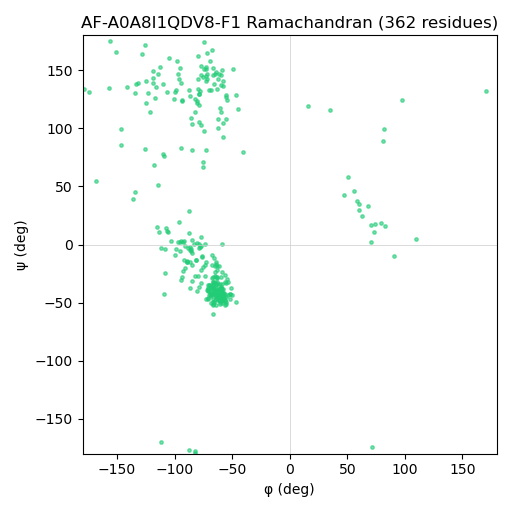38 ? 15.987 -12.258 -4.452 1.00 86.94 238 SER A N 1
ATOM 1931 C CA . SER A 1 238 ? 17.050 -12.995 -3.752 1.00 86.94 238 SER A CA 1
ATOM 1932 C C . SER A 1 238 ? 16.636 -14.392 -3.267 1.00 86.94 238 SER A C 1
ATOM 1934 O O . SER A 1 238 ? 17.495 -15.259 -3.088 1.00 86.94 238 SER A O 1
ATOM 1936 N N . ASP A 1 239 ? 15.339 -14.630 -3.070 1.00 88.81 239 ASP A N 1
ATOM 1937 C CA . ASP A 1 239 ? 14.761 -15.901 -2.625 1.00 88.81 239 ASP A CA 1
ATOM 1938 C C . ASP A 1 239 ? 14.337 -16.787 -3.822 1.00 88.81 239 ASP A C 1
ATOM 1940 O O . ASP A 1 239 ? 13.832 -17.899 -3.643 1.00 88.81 239 ASP A O 1
ATOM 1944 N N . GLY A 1 240 ? 14.584 -16.330 -5.055 1.00 89.31 240 GLY A N 1
ATOM 1945 C CA . GLY A 1 240 ? 14.182 -16.998 -6.292 1.00 89.31 240 GLY A CA 1
ATOM 1946 C C . GLY A 1 240 ? 12.686 -16.884 -6.590 1.00 89.31 240 GLY A C 1
ATOM 1947 O O . GLY A 1 240 ? 12.164 -17.675 -7.370 1.00 89.31 240 GLY A O 1
ATOM 1948 N N . ASN A 1 241 ? 11.978 -15.946 -5.962 1.00 91.56 241 ASN A N 1
ATOM 1949 C CA . ASN A 1 241 ? 10.570 -15.693 -6.239 1.00 91.56 241 ASN A CA 1
ATOM 1950 C C . ASN A 1 241 ? 10.428 -14.880 -7.529 1.00 91.56 241 ASN A C 1
ATOM 1952 O O . ASN A 1 241 ? 11.064 -13.839 -7.677 1.00 91.56 241 ASN A O 1
ATOM 1956 N N . SER A 1 242 ? 9.538 -15.316 -8.422 1.00 91.75 242 SER A N 1
ATOM 1957 C CA . SER A 1 242 ? 9.026 -14.471 -9.510 1.00 91.75 242 SER A CA 1
ATOM 1958 C C . SER A 1 242 ? 8.014 -13.437 -8.995 1.00 91.75 242 SER A C 1
ATOM 1960 O O . SER A 1 242 ? 7.569 -13.489 -7.842 1.00 91.75 242 SER A O 1
ATOM 1962 N N . LEU A 1 243 ? 7.556 -12.536 -9.868 1.00 93.94 243 LEU A N 1
ATOM 1963 C CA . LEU A 1 243 ? 6.496 -11.583 -9.532 1.00 93.94 243 LEU A CA 1
ATOM 1964 C C . LEU A 1 243 ? 5.210 -12.300 -9.088 1.00 93.94 243 LEU A C 1
ATOM 1966 O O . LEU A 1 243 ? 4.613 -11.893 -8.090 1.00 93.94 243 LEU A O 1
ATOM 1970 N N . SER A 1 244 ? 4.813 -13.398 -9.746 1.00 93.88 244 SER A N 1
ATOM 1971 C CA . SER A 1 244 ? 3.659 -14.204 -9.309 1.00 93.88 244 SER A CA 1
ATOM 1972 C C . SER A 1 244 ? 3.837 -14.800 -7.909 1.00 93.88 244 SER A C 1
ATOM 1974 O O . SER A 1 244 ? 2.897 -14.778 -7.109 1.00 93.88 244 SER A O 1
ATOM 1976 N N . HIS A 1 245 ? 5.040 -15.277 -7.566 1.00 93.44 245 HIS A N 1
ATOM 1977 C CA . HIS A 1 245 ? 5.341 -15.750 -6.209 1.00 93.44 245 HIS A CA 1
ATOM 1978 C C . HIS A 1 245 ? 5.188 -14.622 -5.185 1.00 93.44 245 HIS A C 1
ATOM 1980 O O . HIS A 1 245 ? 4.583 -14.823 -4.132 1.00 93.44 245 HIS A O 1
ATOM 1986 N N . ILE A 1 246 ? 5.680 -13.418 -5.497 1.00 94.06 246 ILE A N 1
ATOM 1987 C CA . ILE A 1 246 ? 5.512 -12.244 -4.633 1.00 94.06 246 ILE A CA 1
ATOM 1988 C C . ILE A 1 246 ? 4.031 -11.887 -4.478 1.00 94.06 246 ILE A C 1
ATOM 1990 O O . ILE A 1 246 ? 3.574 -11.668 -3.354 1.00 94.06 246 ILE A O 1
ATOM 1994 N N . ALA A 1 247 ? 3.251 -11.880 -5.559 1.00 94.44 247 ALA A N 1
ATOM 1995 C CA . ALA A 1 247 ? 1.817 -11.615 -5.483 1.00 94.44 247 ALA A CA 1
ATOM 1996 C C . ALA A 1 247 ? 1.096 -12.629 -4.575 1.00 94.44 247 ALA A C 1
ATOM 1998 O O . ALA A 1 247 ? 0.278 -12.238 -3.737 1.00 94.44 247 ALA A O 1
ATOM 1999 N N . ALA A 1 248 ? 1.449 -13.913 -4.667 1.00 93.31 248 ALA A N 1
ATOM 2000 C CA . ALA A 1 248 ? 0.917 -14.963 -3.804 1.00 93.31 248 ALA A CA 1
ATOM 2001 C C . ALA A 1 248 ? 1.353 -14.799 -2.338 1.00 93.31 248 ALA A C 1
ATOM 2003 O O . ALA A 1 248 ? 0.511 -14.768 -1.441 1.00 93.31 248 ALA A O 1
ATOM 2004 N N . LEU A 1 249 ? 2.652 -14.604 -2.085 1.00 92.38 249 LEU A N 1
ATOM 2005 C CA . LEU A 1 249 ? 3.238 -14.468 -0.744 1.00 92.38 249 LEU A CA 1
ATOM 2006 C C . LEU A 1 249 ? 2.664 -13.282 0.039 1.00 92.38 249 LEU A C 1
ATOM 2008 O O . LEU A 1 249 ? 2.640 -13.290 1.274 1.00 92.38 249 LEU A O 1
ATOM 2012 N N . TYR A 1 250 ? 2.218 -12.255 -0.677 1.00 90.81 250 TYR A N 1
ATOM 2013 C CA . TYR A 1 250 ? 1.681 -11.029 -0.106 1.00 90.81 250 TYR A CA 1
ATOM 2014 C C . TYR A 1 250 ? 0.161 -10.885 -0.238 1.00 90.81 250 TYR A C 1
ATOM 2016 O O . TYR A 1 250 ? -0.352 -9.809 0.073 1.00 90.81 250 TYR A O 1
ATOM 2024 N N . ASN A 1 251 ? -0.542 -11.957 -0.627 1.00 91.12 251 ASN A N 1
ATOM 2025 C CA . ASN A 1 251 ? -1.994 -12.006 -0.812 1.00 91.12 251 ASN A CA 1
ATOM 2026 C C . ASN A 1 251 ? -2.515 -10.861 -1.701 1.00 91.12 251 ASN A C 1
ATOM 2028 O O . ASN A 1 251 ? -3.308 -10.025 -1.271 1.00 91.12 251 ASN A O 1
ATOM 2032 N N . ARG A 1 252 ? -2.008 -10.781 -2.937 1.00 93.06 252 ARG A N 1
ATOM 2033 C CA . ARG A 1 252 ? -2.360 -9.755 -3.930 1.00 93.06 252 ARG A CA 1
ATOM 2034 C C . ARG A 1 252 ? -3.185 -10.355 -5.069 1.00 93.06 252 ARG A C 1
ATOM 2036 O O . ARG A 1 252 ? -2.638 -10.550 -6.149 1.00 93.06 252 ARG A O 1
ATOM 2043 N N . PRO A 1 253 ? -4.482 -10.645 -4.862 1.00 91.56 253 PRO A N 1
ATOM 2044 C CA . PRO A 1 253 ? -5.294 -11.384 -5.831 1.00 91.56 253 PRO A CA 1
ATOM 2045 C C . PRO A 1 253 ? -5.411 -10.677 -7.191 1.00 91.56 253 PRO A C 1
ATOM 2047 O O . PRO A 1 253 ? -5.269 -11.328 -8.223 1.00 91.56 253 PRO A O 1
ATOM 2050 N N . GLY A 1 254 ? -5.602 -9.351 -7.215 1.00 91.19 254 GLY A N 1
ATOM 2051 C CA . GLY A 1 254 ? -5.700 -8.577 -8.464 1.00 91.19 254 GLY A CA 1
ATOM 2052 C C . GLY A 1 254 ? -4.423 -8.640 -9.308 1.00 91.19 254 GLY A C 1
ATOM 2053 O O . GLY A 1 254 ? -4.462 -8.973 -10.492 1.00 91.19 254 GLY A O 1
ATOM 2054 N N . LEU A 1 255 ? -3.269 -8.431 -8.673 1.00 94.50 255 LEU A N 1
ATOM 2055 C CA . LEU A 1 255 ? -1.968 -8.524 -9.338 1.00 94.50 255 LEU A CA 1
ATOM 2056 C C . LEU A 1 255 ? -1.578 -9.956 -9.687 1.00 94.50 255 LEU A C 1
ATOM 2058 O O . LEU A 1 255 ? -1.040 -10.174 -10.765 1.00 94.50 255 LEU A O 1
ATOM 2062 N N . LEU A 1 256 ? -1.894 -10.930 -8.831 1.00 94.62 256 LEU A N 1
ATOM 2063 C CA . LEU A 1 256 ? -1.697 -12.344 -9.139 1.00 94.62 256 LEU A CA 1
ATOM 2064 C C . LEU A 1 256 ? -2.469 -12.718 -10.404 1.00 94.62 256 LEU A C 1
ATOM 2066 O O . LEU A 1 256 ? -1.903 -13.336 -11.293 1.00 94.62 256 LEU A O 1
ATOM 2070 N N . LYS A 1 257 ? -3.727 -12.277 -10.530 1.00 92.62 257 LYS A N 1
ATOM 2071 C CA . LYS A 1 257 ? -4.521 -12.486 -11.744 1.00 92.62 257 LYS A CA 1
ATOM 2072 C C . LYS A 1 257 ? -3.809 -11.926 -12.976 1.00 92.62 257 LYS A C 1
ATOM 2074 O O . LYS A 1 257 ? -3.649 -12.655 -13.944 1.00 92.62 257 LYS A O 1
ATOM 2079 N N . ILE A 1 258 ? -3.378 -10.661 -12.941 1.00 91.25 258 ILE A N 1
ATOM 2080 C CA . ILE A 1 258 ? -2.664 -10.021 -14.064 1.00 91.25 258 ILE A CA 1
ATOM 2081 C C . ILE A 1 258 ? -1.421 -10.831 -14.441 1.00 91.25 258 ILE A C 1
ATOM 2083 O O . ILE A 1 258 ? -1.234 -11.154 -15.610 1.00 91.25 258 ILE A O 1
ATOM 2087 N N . LEU A 1 259 ? -0.617 -11.192 -13.440 1.00 92.06 259 LEU A N 1
ATOM 2088 C CA . LEU A 1 259 ? 0.643 -11.898 -13.629 1.00 92.06 259 LEU A CA 1
ATOM 2089 C C . LEU A 1 259 ? 0.445 -13.302 -14.202 1.00 92.06 259 LEU A C 1
ATOM 2091 O O . LEU A 1 259 ? 1.141 -13.654 -15.144 1.00 92.06 259 LEU A O 1
ATOM 2095 N N . LEU A 1 260 ? -0.542 -14.067 -13.728 1.00 89.19 260 LEU A N 1
ATOM 2096 C CA . LEU A 1 260 ? -0.847 -15.397 -14.268 1.00 89.19 260 LEU A CA 1
ATOM 2097 C C . LEU A 1 260 ? -1.200 -15.359 -15.765 1.00 89.19 260 LEU A C 1
ATOM 2099 O O . LEU A 1 260 ? -0.850 -16.282 -16.493 1.00 89.19 260 LEU A O 1
ATOM 2103 N N . PHE A 1 261 ? -1.860 -14.295 -16.239 1.00 83.88 261 PHE A N 1
ATOM 2104 C CA . PHE A 1 261 ? -2.164 -14.125 -17.666 1.00 83.88 261 PHE A CA 1
ATOM 2105 C C . PHE A 1 261 ? -0.981 -13.598 -18.487 1.00 83.88 261 PHE A C 1
ATOM 2107 O O . PHE A 1 261 ? -0.923 -13.852 -19.688 1.00 83.88 261 PHE A O 1
ATOM 2114 N N . SER A 1 262 ? -0.060 -12.847 -17.878 1.00 80.25 262 SER A N 1
ATOM 2115 C CA . SER A 1 262 ? 1.074 -12.242 -18.589 1.00 80.25 262 SER A CA 1
ATOM 2116 C C . SER A 1 262 ? 2.354 -13.080 -18.556 1.00 80.25 262 SER A C 1
ATOM 2118 O O . SER A 1 262 ? 3.172 -13.000 -19.471 1.00 80.25 262 SER A O 1
ATOM 2120 N N . GLU A 1 263 ? 2.575 -13.857 -17.497 1.00 75.44 263 GLU A N 1
ATOM 2121 C CA . GLU A 1 263 ? 3.774 -14.671 -17.341 1.00 75.44 263 GLU A CA 1
ATOM 2122 C C . GLU A 1 263 ? 3.634 -15.966 -18.145 1.00 75.44 263 GLU A C 1
ATOM 2124 O O . GLU A 1 263 ? 2.746 -16.779 -17.911 1.00 75.44 263 GLU A O 1
ATOM 2129 N N . LYS A 1 264 ? 4.567 -16.203 -19.074 1.00 64.88 264 LYS A N 1
ATOM 2130 C CA . LYS A 1 264 ? 4.563 -17.398 -19.935 1.00 64.88 264 LYS A CA 1
ATOM 2131 C C . LYS A 1 264 ? 4.775 -18.718 -19.169 1.00 64.88 264 LYS A C 1
ATOM 2133 O O . LYS A 1 264 ? 4.611 -19.781 -19.765 1.00 64.88 264 LYS A O 1
ATOM 2138 N N . ASN A 1 265 ? 5.175 -18.679 -17.890 1.00 64.69 265 ASN A N 1
ATOM 2139 C CA . ASN A 1 265 ? 5.444 -19.874 -17.086 1.00 64.69 265 ASN A CA 1
ATOM 2140 C C . ASN A 1 265 ? 5.080 -19.698 -15.599 1.00 64.69 265 ASN A C 1
ATOM 2142 O O . ASN A 1 265 ? 5.864 -19.175 -14.806 1.00 64.69 265 ASN A O 1
ATOM 2146 N N . THR A 1 266 ? 3.912 -20.210 -15.213 1.00 67.50 266 THR A N 1
ATOM 2147 C CA . THR A 1 266 ? 3.405 -20.201 -13.829 1.00 67.50 266 THR A CA 1
ATOM 2148 C C . THR A 1 266 ? 3.889 -21.385 -12.986 1.00 67.50 266 THR A C 1
ATOM 2150 O O . THR A 1 266 ? 3.582 -21.448 -11.799 1.00 67.50 266 THR A O 1
ATOM 2153 N N . ASN A 1 267 ? 4.632 -22.326 -13.581 1.00 70.75 267 ASN A N 1
ATOM 2154 C CA . ASN A 1 267 ? 5.107 -23.553 -12.925 1.00 70.75 267 ASN A CA 1
ATOM 2155 C C . ASN A 1 267 ? 6.543 -23.411 -12.399 1.00 70.75 267 ASN A C 1
ATOM 2157 O O . ASN A 1 267 ? 7.251 -24.399 -12.209 1.00 70.75 267 ASN A O 1
ATOM 2161 N N . THR A 1 268 ? 7.002 -22.175 -12.223 1.00 82.00 268 THR A N 1
ATOM 2162 C CA . THR A 1 268 ? 8.296 -21.892 -11.609 1.00 82.00 268 THR A CA 1
ATOM 2163 C C . THR A 1 268 ? 8.230 -22.190 -10.112 1.00 82.00 268 THR A C 1
ATOM 2165 O O . THR A 1 268 ? 7.184 -22.022 -9.487 1.00 82.00 268 THR A O 1
ATOM 2168 N N . ILE A 1 269 ? 9.347 -22.655 -9.554 1.00 90.56 269 ILE A N 1
ATOM 2169 C CA . ILE A 1 269 ? 9.518 -22.887 -8.119 1.00 90.56 269 ILE A CA 1
ATOM 2170 C C . ILE A 1 269 ? 10.640 -21.995 -7.601 1.00 90.56 269 ILE A C 1
ATOM 2172 O O . ILE A 1 269 ? 11.631 -21.764 -8.299 1.00 90.56 269 ILE A O 1
ATOM 2176 N N . ASN A 1 270 ? 10.483 -21.492 -6.383 1.00 91.00 270 ASN A N 1
ATOM 2177 C CA . ASN A 1 270 ? 11.502 -20.673 -5.734 1.00 91.00 270 ASN A CA 1
ATOM 2178 C C . ASN A 1 270 ? 12.606 -21.529 -5.077 1.00 91.00 270 ASN A C 1
ATOM 2180 O O . ASN A 1 270 ? 12.581 -22.763 -5.115 1.00 91.00 270 ASN A O 1
ATOM 2184 N N . LYS A 1 271 ? 13.573 -20.887 -4.404 1.00 93.06 271 LYS A N 1
ATOM 2185 C CA . LYS A 1 271 ? 14.666 -21.596 -3.704 1.00 93.06 271 LYS A CA 1
ATOM 2186 C C . LYS A 1 271 ? 14.186 -22.491 -2.553 1.00 93.06 271 LYS A C 1
ATOM 2188 O O . LYS A 1 271 ? 14.917 -23.388 -2.147 1.00 93.06 271 LYS A O 1
ATOM 2193 N N . GLN A 1 272 ? 12.973 -22.274 -2.043 1.00 91.62 272 GLN A N 1
ATOM 2194 C CA . GLN A 1 272 ? 12.333 -23.119 -1.027 1.00 91.62 272 GLN A CA 1
ATOM 2195 C C . GLN A 1 272 ? 11.554 -24.293 -1.640 1.00 91.62 272 GLN A C 1
ATOM 2197 O O . GLN A 1 272 ? 10.833 -24.970 -0.913 1.00 91.62 272 GLN A O 1
ATOM 2202 N N . GLN A 1 273 ? 11.691 -24.540 -2.949 1.00 92.25 273 GLN A N 1
ATOM 2203 C CA . GLN A 1 273 ? 10.956 -25.576 -3.681 1.00 92.25 273 GLN A CA 1
ATOM 2204 C C . GLN A 1 273 ? 9.431 -25.378 -3.626 1.00 92.25 273 GLN A C 1
ATOM 2206 O O . GLN A 1 273 ? 8.677 -26.344 -3.663 1.00 92.25 273 GLN A O 1
ATOM 2211 N N . GLN A 1 274 ? 8.974 -24.127 -3.520 1.00 92.31 274 GLN A N 1
ATOM 2212 C CA . GLN A 1 274 ? 7.554 -23.779 -3.487 1.00 92.31 274 GLN A CA 1
ATOM 2213 C C . GLN A 1 274 ? 7.142 -23.145 -4.808 1.00 92.31 274 GLN A C 1
ATOM 2215 O O . GLN A 1 274 ? 7.792 -22.201 -5.261 1.00 92.31 274 GLN A O 1
ATOM 2220 N N . GLY A 1 275 ? 6.041 -23.626 -5.379 1.00 92.12 275 GLY A N 1
ATOM 2221 C CA . GLY A 1 275 ? 5.298 -22.922 -6.414 1.00 92.12 275 GLY A CA 1
ATOM 2222 C C . GLY A 1 275 ? 4.254 -21.967 -5.828 1.00 92.12 275 GLY A C 1
ATOM 2223 O O . GLY A 1 275 ? 4.093 -21.813 -4.613 1.00 92.12 275 GLY A O 1
ATOM 2224 N N . ILE A 1 276 ? 3.483 -21.336 -6.716 1.00 92.94 276 ILE A N 1
ATOM 2225 C CA . ILE A 1 276 ? 2.413 -20.395 -6.345 1.00 92.94 276 ILE A CA 1
ATOM 2226 C C . ILE A 1 276 ? 1.362 -21.070 -5.448 1.00 92.94 276 ILE A C 1
ATOM 2228 O O . ILE A 1 276 ? 0.990 -20.512 -4.416 1.00 92.94 276 ILE A O 1
ATOM 2232 N N . TYR A 1 277 ? 0.904 -22.271 -5.815 1.00 91.62 277 TYR A N 1
ATOM 2233 C CA . TYR A 1 277 ? -0.116 -23.008 -5.062 1.00 91.62 277 TYR A CA 1
ATOM 2234 C C . TYR A 1 277 ? 0.343 -23.346 -3.635 1.00 91.62 277 TYR A C 1
ATOM 2236 O O . TYR A 1 277 ? -0.393 -23.086 -2.681 1.00 91.62 277 TYR A O 1
ATOM 2244 N N . ASP A 1 278 ? 1.584 -23.822 -3.472 1.00 92.19 278 ASP A N 1
ATOM 2245 C CA . ASP A 1 278 ? 2.151 -24.174 -2.163 1.00 92.19 278 ASP A CA 1
ATOM 2246 C C . ASP A 1 278 ? 2.124 -22.977 -1.210 1.00 92.19 278 ASP A C 1
ATOM 2248 O O . ASP A 1 278 ? 1.680 -23.085 -0.064 1.00 92.19 278 ASP A O 1
ATOM 2252 N N . ILE A 1 279 ? 2.528 -21.800 -1.701 1.00 91.94 279 ILE A N 1
ATOM 2253 C CA . ILE A 1 279 ? 2.486 -20.556 -0.928 1.00 91.94 279 ILE A CA 1
ATOM 2254 C C . ILE A 1 279 ? 1.052 -20.253 -0.479 1.00 91.94 279 ILE A C 1
ATOM 2256 O O . ILE A 1 279 ? 0.827 -19.948 0.695 1.00 91.94 279 ILE A O 1
ATOM 2260 N N . LEU A 1 280 ? 0.077 -20.335 -1.385 1.00 92.06 280 LEU A N 1
ATOM 2261 C CA . LEU A 1 280 ? -1.316 -19.980 -1.102 1.00 92.06 280 LEU A CA 1
ATOM 2262 C C . LEU A 1 280 ? -1.951 -20.906 -0.058 1.00 92.06 280 LEU A C 1
ATOM 2264 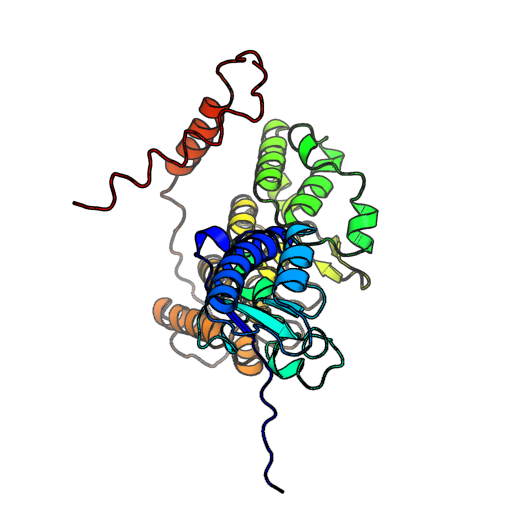O O . LEU A 1 280 ? -2.611 -20.415 0.866 1.00 92.06 280 LEU A O 1
ATOM 2268 N N . VAL A 1 281 ? -1.693 -22.213 -0.151 1.00 90.75 281 VAL A N 1
ATOM 2269 C CA . VAL A 1 281 ? -2.188 -23.217 0.801 1.00 90.75 281 VAL A CA 1
ATOM 2270 C C . VAL A 1 281 ? -1.517 -23.058 2.165 1.00 90.75 281 VAL A C 1
ATOM 2272 O O . VAL A 1 281 ? -2.211 -22.922 3.176 1.00 90.75 281 VAL A O 1
ATOM 2275 N N . ILE A 1 282 ? -0.180 -22.984 2.213 1.00 88.75 282 ILE A N 1
ATOM 2276 C CA . ILE A 1 282 ? 0.581 -22.847 3.468 1.00 88.75 282 ILE A CA 1
ATOM 2277 C C . ILE A 1 282 ? 0.179 -21.569 4.214 1.00 88.75 282 ILE A C 1
ATOM 2279 O O . ILE A 1 282 ? 0.060 -21.567 5.442 1.00 88.75 282 ILE A O 1
ATOM 2283 N N . LYS A 1 283 ? -0.032 -20.463 3.489 1.00 86.06 283 LYS A N 1
ATOM 2284 C CA . LYS A 1 283 ? -0.423 -19.174 4.082 1.00 86.06 283 LYS A CA 1
ATOM 2285 C C . LYS A 1 283 ? -1.928 -19.028 4.312 1.00 86.06 283 LYS A C 1
ATOM 2287 O O . LYS A 1 283 ? -2.325 -18.067 4.968 1.00 86.06 283 LYS A O 1
ATOM 2292 N N . LYS A 1 284 ? -2.747 -19.972 3.834 1.00 86.69 284 LYS A N 1
ATOM 2293 C CA . LYS A 1 284 ? -4.217 -19.964 3.944 1.00 86.69 284 LYS A CA 1
ATOM 2294 C C . LYS A 1 284 ? -4.859 -18.718 3.314 1.00 86.69 284 LYS A C 1
ATOM 2296 O O . LYS A 1 284 ? -5.842 -18.180 3.826 1.00 86.69 284 LYS A O 1
ATOM 2301 N N . PHE A 1 285 ? -4.312 -18.246 2.194 1.00 87.25 285 PHE A N 1
ATOM 2302 C CA . PHE A 1 285 ? -4.785 -17.047 1.495 1.00 87.25 285 PHE A CA 1
ATOM 2303 C C . PHE A 1 285 ? -5.946 -17.358 0.548 1.00 87.25 285 PHE A C 1
ATOM 2305 O O . PHE A 1 285 ? -5.766 -17.495 -0.659 1.00 87.25 285 PHE A O 1
ATOM 2312 N N . LYS A 1 286 ? -7.159 -17.440 1.106 1.00 85.19 286 LYS A N 1
ATOM 2313 C CA . LYS A 1 286 ? -8.377 -17.854 0.385 1.00 85.19 286 LYS A CA 1
ATOM 2314 C C . LYS A 1 286 ? -8.659 -17.053 -0.895 1.00 85.19 286 LYS A C 1
ATOM 2316 O O . LYS A 1 286 ? -9.001 -17.646 -1.910 1.00 85.19 286 LYS A O 1
ATOM 2321 N N . GLN A 1 287 ? -8.505 -15.725 -0.866 1.00 86.31 287 GLN A N 1
ATOM 2322 C CA . GLN A 1 287 ? -8.815 -14.868 -2.022 1.00 86.31 287 GLN A CA 1
ATOM 2323 C C . GLN A 1 287 ? -7.867 -15.129 -3.200 1.00 86.31 287 GLN A C 1
ATOM 2325 O O . GLN A 1 287 ? -8.317 -15.397 -4.312 1.00 86.31 287 GLN A O 1
ATOM 2330 N N . SER A 1 288 ? -6.554 -15.095 -2.962 1.00 91.12 288 SER A N 1
ATOM 2331 C CA . SER A 1 288 ? -5.572 -15.399 -4.006 1.00 91.12 288 SER A CA 1
ATOM 2332 C C . SER A 1 288 ? -5.612 -16.865 -4.449 1.00 91.12 288 SER A C 1
ATOM 2334 O O . SER A 1 288 ? -5.381 -17.133 -5.625 1.00 91.12 288 SER A O 1
ATOM 2336 N N . LEU A 1 289 ? -5.945 -17.801 -3.550 1.00 91.50 289 LEU A N 1
ATOM 2337 C CA . LEU A 1 289 ? -6.171 -19.206 -3.906 1.00 91.50 289 LEU A CA 1
ATOM 2338 C C . LEU A 1 289 ? -7.320 -19.350 -4.908 1.00 91.50 289 LEU A C 1
ATOM 2340 O O . LEU A 1 289 ? -7.125 -19.948 -5.960 1.00 91.50 289 LEU A O 1
ATOM 2344 N N . SER A 1 290 ? -8.460 -18.700 -4.653 1.00 91.25 290 SER A N 1
ATOM 2345 C CA . SER A 1 290 ? -9.598 -18.703 -5.580 1.00 91.25 290 SER A CA 1
ATOM 2346 C C . SER A 1 290 ? -9.240 -18.123 -6.955 1.00 91.25 290 SER A C 1
ATOM 2348 O O . SER A 1 290 ? -9.642 -18.668 -7.984 1.00 91.25 290 SER A O 1
ATOM 2350 N N . VAL A 1 291 ? -8.438 -17.050 -6.997 1.00 91.94 291 VAL A N 1
ATOM 2351 C CA . VAL A 1 291 ? -7.927 -16.489 -8.261 1.00 91.94 291 VAL A CA 1
ATOM 2352 C C . VAL A 1 291 ? -7.065 -17.502 -9.014 1.00 91.94 291 VAL A C 1
ATOM 2354 O O . VAL A 1 291 ? -7.221 -17.648 -10.226 1.00 91.94 291 VAL A O 1
ATOM 2357 N N . TYR A 1 292 ? -6.165 -18.190 -8.311 1.00 91.50 292 TYR A N 1
ATOM 2358 C CA . TYR A 1 292 ? -5.269 -19.175 -8.909 1.00 91.50 292 TYR A CA 1
ATOM 2359 C C . TYR A 1 292 ? -6.031 -20.392 -9.447 1.00 91.50 292 TYR A C 1
ATOM 2361 O O . TYR A 1 292 ? -5.855 -20.761 -10.605 1.00 91.50 292 TYR A O 1
ATOM 2369 N N . GLU A 1 293 ? -6.922 -20.980 -8.649 1.00 90.12 293 GLU A N 1
ATOM 2370 C CA . GLU A 1 293 ? -7.753 -22.120 -9.057 1.00 90.12 293 GLU A CA 1
ATOM 2371 C C . GLU A 1 293 ? -8.640 -21.759 -10.255 1.00 90.12 293 GLU A C 1
ATOM 2373 O O . GLU A 1 293 ? -8.695 -22.494 -11.241 1.00 90.12 293 GLU A O 1
ATOM 2378 N N . GLY A 1 294 ? -9.261 -20.576 -10.232 1.00 87.94 294 GLY A N 1
ATOM 2379 C CA . GLY A 1 294 ? -10.060 -20.078 -11.350 1.00 87.94 294 GLY A CA 1
ATOM 2380 C C . GLY A 1 294 ? -9.254 -19.853 -12.635 1.00 87.94 294 GLY A C 1
ATOM 2381 O O . GLY A 1 294 ? -9.808 -19.967 -13.729 1.00 87.94 294 GLY A O 1
ATOM 2382 N N . PHE A 1 295 ? -7.958 -19.544 -12.530 1.00 86.69 295 PHE A N 1
ATOM 2383 C CA . PHE A 1 295 ? -7.058 -19.479 -13.683 1.00 86.69 295 PHE A CA 1
ATOM 2384 C C . PHE A 1 295 ? -6.758 -20.873 -14.243 1.00 86.69 295 PHE A C 1
ATOM 2386 O O . PHE A 1 295 ? -6.895 -21.054 -15.449 1.00 86.69 295 PHE A O 1
ATOM 2393 N N . GLN A 1 296 ? -6.424 -21.851 -13.391 1.00 82.75 296 GLN A N 1
ATOM 2394 C CA . GLN A 1 296 ? -6.126 -23.233 -13.808 1.00 82.75 296 GLN A CA 1
ATOM 2395 C C . GLN A 1 296 ? -7.294 -23.872 -14.573 1.00 82.75 296 GLN A C 1
ATOM 2397 O O . GLN A 1 296 ? -7.110 -24.458 -15.638 1.00 82.75 296 GLN A O 1
ATOM 2402 N N . VAL A 1 297 ? -8.524 -23.667 -14.090 1.00 76.94 297 VAL A N 1
ATOM 2403 C CA . VAL A 1 297 ? -9.735 -24.152 -14.773 1.00 76.94 297 VAL A CA 1
ATOM 2404 C C . VAL A 1 297 ? -9.883 -23.534 -16.170 1.00 76.94 297 VAL A C 1
ATOM 2406 O O . VAL A 1 297 ? -10.244 -24.227 -17.117 1.00 76.94 297 VAL A O 1
ATOM 2409 N N . LYS A 1 298 ? -9.590 -22.236 -16.327 1.00 73.94 298 LYS A N 1
ATOM 2410 C CA . LYS A 1 298 ? -9.739 -21.514 -17.605 1.00 73.94 298 LYS A CA 1
ATOM 2411 C C . LYS A 1 298 ? -8.631 -21.798 -18.609 1.00 73.94 298 LYS A C 1
ATOM 2413 O O . LYS A 1 298 ? -8.888 -21.760 -19.807 1.00 73.94 298 LYS A O 1
ATOM 2418 N N . SER A 1 299 ? -7.410 -22.041 -18.144 1.00 66.81 299 SER A N 1
ATOM 2419 C CA . SER A 1 299 ? -6.269 -22.334 -19.012 1.00 66.81 299 SER A CA 1
ATOM 2420 C C . SER A 1 299 ? -6.280 -23.769 -19.550 1.00 66.81 299 SER A C 1
ATOM 2422 O O . SER A 1 299 ? -5.392 -24.130 -20.317 1.00 66.81 299 SER A O 1
ATOM 2424 N N . GLY A 1 300 ? -7.265 -24.595 -19.170 1.00 53.53 300 GLY A N 1
ATOM 2425 C CA . GLY A 1 300 ? -7.311 -26.011 -19.537 1.00 53.53 300 GLY A CA 1
ATOM 2426 C C . GLY A 1 300 ? -6.247 -26.853 -18.826 1.00 53.53 300 GLY A C 1
ATOM 2427 O O . GLY A 1 300 ? -6.193 -28.064 -19.031 1.00 53.53 300 GLY A O 1
ATOM 2428 N N . CYS A 1 301 ? -5.441 -26.244 -17.947 1.00 46.50 301 CYS A N 1
ATOM 2429 C CA . CYS A 1 301 ? -4.625 -26.944 -16.965 1.00 46.50 301 CYS A CA 1
ATOM 2430 C C . CYS A 1 301 ? -5.546 -27.440 -15.845 1.00 46.50 301 CYS A C 1
ATOM 2432 O O . CYS A 1 301 ? -5.536 -26.941 -14.721 1.00 46.50 301 CYS A O 1
ATOM 2434 N N . GLY A 1 302 ? -6.371 -28.441 -16.162 1.00 37.22 302 GLY A N 1
ATOM 2435 C CA . GLY A 1 302 ? -6.984 -29.273 -15.135 1.00 37.22 302 GLY A CA 1
ATOM 2436 C C . GLY A 1 302 ? -5.906 -29.758 -14.165 1.00 37.22 302 GLY A C 1
ATOM 2437 O O . GLY A 1 302 ? -4.747 -29.880 -14.554 1.00 37.22 302 GLY A O 1
ATOM 2438 N N . LEU A 1 303 ? -6.302 -29.985 -12.911 1.00 36.75 303 LEU A N 1
ATOM 2439 C CA . LEU A 1 303 ? -5.508 -30.505 -11.792 1.00 36.75 303 LEU A CA 1
ATOM 2440 C C . LEU A 1 303 ? -4.563 -31.650 -12.212 1.00 36.75 303 LEU A C 1
ATOM 2442 O O . LEU A 1 303 ? -4.845 -32.823 -11.993 1.00 36.75 303 LEU A O 1
ATOM 2446 N N . LEU A 1 304 ? -3.423 -31.317 -12.806 1.00 34.97 304 LEU A N 1
ATOM 2447 C CA . LEU A 1 304 ? -2.364 -32.250 -13.146 1.00 3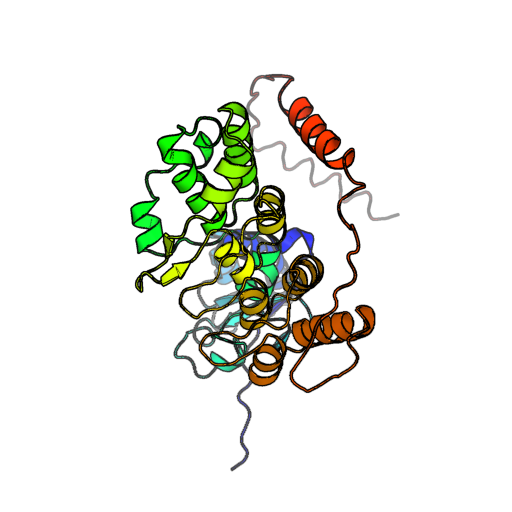4.97 304 LEU A CA 1
ATOM 2448 C C . LEU A 1 304 ? -1.207 -31.950 -12.210 1.00 34.97 304 LEU A C 1
ATOM 2450 O O . LEU A 1 304 ? -0.198 -31.336 -12.555 1.00 34.97 304 LEU A O 1
ATOM 2454 N N . HIS A 1 305 ? -1.377 -32.436 -10.983 1.00 40.44 305 HIS A N 1
ATOM 2455 C CA . HIS A 1 305 ? -0.248 -32.906 -10.203 1.00 40.44 305 HIS A CA 1
ATOM 2456 C C . HIS A 1 305 ? 0.450 -34.013 -10.999 1.00 40.44 305 HIS A C 1
ATOM 2458 O O . HIS A 1 305 ? 0.056 -35.172 -10.948 1.00 40.44 305 HIS A O 1
ATOM 2464 N N . ASN A 1 306 ? 1.454 -33.635 -11.783 1.00 31.61 306 ASN A N 1
ATOM 2465 C CA . ASN A 1 306 ? 2.790 -34.225 -11.775 1.00 31.61 306 ASN A CA 1
ATOM 2466 C C . ASN A 1 306 ? 3.597 -33.705 -12.966 1.00 31.61 306 ASN A C 1
ATOM 2468 O O . ASN A 1 306 ? 3.143 -33.705 -14.102 1.00 31.61 306 ASN A O 1
ATOM 2472 N N . SER A 1 307 ? 4.821 -33.282 -12.652 1.00 44.06 307 SER A N 1
ATOM 2473 C CA . SER A 1 307 ? 6.042 -33.425 -13.448 1.00 44.06 307 SER A CA 1
ATOM 2474 C C . SER A 1 307 ? 5.885 -33.794 -14.938 1.00 44.06 307 SER A C 1
ATOM 2476 O O . SER A 1 307 ? 5.531 -34.920 -15.274 1.00 44.06 307 SER A O 1
ATOM 2478 N N . ARG A 1 308 ? 6.376 -32.873 -15.785 1.00 34.78 308 ARG A N 1
ATOM 2479 C CA . ARG A 1 308 ? 6.816 -33.007 -17.194 1.00 34.78 308 ARG A CA 1
ATOM 2480 C C . ARG A 1 308 ? 5.823 -32.608 -18.298 1.00 34.78 308 ARG A C 1
ATOM 2482 O O . ARG A 1 308 ? 4.778 -33.199 -18.503 1.00 34.78 308 ARG A O 1
ATOM 2489 N N . ASN A 1 309 ? 6.352 -31.692 -19.116 1.00 30.41 309 ASN A N 1
ATOM 2490 C CA . ASN A 1 309 ? 6.064 -31.406 -20.525 1.00 30.41 309 ASN A CA 1
ATOM 2491 C C . ASN A 1 309 ? 4.852 -30.537 -20.912 1.00 30.41 309 ASN A C 1
ATOM 2493 O O . ASN A 1 309 ? 3.737 -30.996 -21.103 1.00 30.41 309 ASN A O 1
ATOM 2497 N N . LYS A 1 310 ? 5.200 -29.264 -21.171 1.00 38.66 310 LYS A N 1
ATOM 2498 C CA . LYS A 1 310 ? 4.965 -28.463 -22.393 1.00 38.66 310 LYS A CA 1
ATOM 2499 C C . LYS A 1 310 ? 3.656 -28.696 -23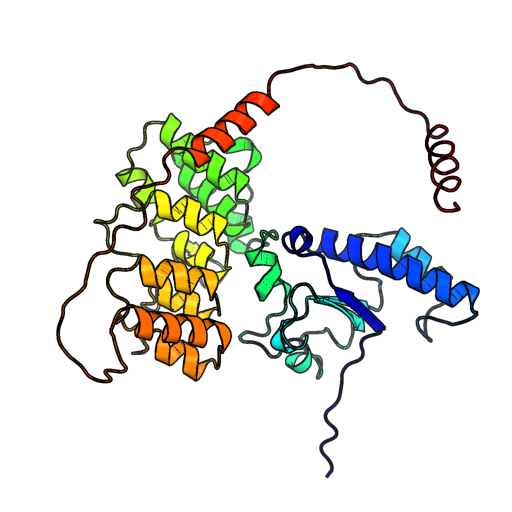.169 1.00 38.66 310 LYS A C 1
ATOM 2501 O O . LYS A 1 310 ? 3.556 -29.658 -23.924 1.00 38.66 310 LYS A O 1
ATOM 2506 N N . LYS A 1 311 ? 2.819 -27.650 -23.208 1.00 27.27 311 LYS A N 1
ATOM 2507 C CA . LYS A 1 311 ? 2.579 -26.771 -24.380 1.00 27.27 311 LYS A CA 1
ATOM 2508 C C . LYS A 1 311 ? 1.649 -25.616 -23.968 1.00 27.27 311 LYS A C 1
ATOM 2510 O O . LYS A 1 311 ? 0.628 -25.848 -23.335 1.00 27.27 311 LYS A O 1
ATOM 2515 N N . THR A 1 312 ? 2.022 -24.384 -24.305 1.00 35.12 312 THR A N 1
ATOM 2516 C CA . THR A 1 312 ? 1.291 -23.146 -23.977 1.00 35.12 312 THR A CA 1
ATOM 2517 C C . THR A 1 312 ? 0.442 -22.695 -25.171 1.00 35.12 312 THR A C 1
ATOM 2519 O O . THR A 1 312 ? 0.990 -22.618 -26.272 1.00 35.12 312 THR A O 1
ATOM 2522 N N . PRO A 1 313 ? -0.840 -22.330 -24.994 1.00 27.73 313 PRO A N 1
ATOM 2523 C CA . PRO A 1 313 ? -1.579 -21.538 -25.971 1.00 27.73 313 PRO A CA 1
ATOM 2524 C C . PRO A 1 313 ? -1.335 -20.041 -25.720 1.00 27.73 313 PRO A C 1
ATOM 2526 O O . PRO A 1 313 ? -1.491 -19.552 -24.602 1.00 27.73 313 PRO A O 1
ATOM 2529 N N . THR A 1 314 ? -0.942 -19.305 -26.757 1.00 28.86 314 THR A N 1
ATOM 2530 C CA . THR A 1 314 ? -0.826 -17.839 -26.753 1.00 28.86 314 THR A CA 1
ATOM 2531 C C . THR A 1 314 ? -2.193 -17.199 -27.000 1.00 28.86 314 THR A C 1
ATOM 2533 O O . THR A 1 314 ? -2.830 -17.493 -28.008 1.00 28.86 314 THR A O 1
ATOM 2536 N N . LEU A 1 315 ? -2.628 -16.307 -26.105 1.00 32.53 315 LEU A N 1
ATOM 2537 C CA . LEU A 1 315 ? -3.783 -15.426 -26.303 1.00 32.53 315 LEU A CA 1
ATOM 2538 C C . LEU A 1 315 ? -3.323 -13.967 -26.171 1.00 32.53 315 LEU A C 1
ATOM 2540 O O . LEU A 1 315 ? -2.915 -13.531 -25.095 1.00 32.53 315 LEU A O 1
ATOM 2544 N N . ASP A 1 316 ? -3.390 -13.222 -27.275 1.00 30.58 316 ASP A N 1
ATOM 2545 C CA . ASP A 1 316 ? -3.029 -11.805 -27.349 1.00 30.58 316 ASP A CA 1
ATOM 2546 C C . ASP A 1 316 ? -4.102 -10.929 -26.684 1.00 30.58 316 ASP A C 1
ATOM 2548 O O . ASP A 1 316 ? -5.119 -10.585 -27.282 1.00 30.58 316 ASP A O 1
ATOM 2552 N N . PHE A 1 317 ? -3.875 -10.550 -25.424 1.00 33.66 317 PHE A N 1
ATOM 2553 C CA . PHE A 1 317 ? -4.788 -9.687 -24.660 1.00 33.66 317 PHE A CA 1
ATOM 2554 C C . PHE A 1 317 ? -4.563 -8.178 -24.903 1.00 33.66 317 PHE A C 1
ATOM 2556 O O . PHE A 1 317 ? -5.442 -7.366 -24.616 1.00 33.66 317 PHE A O 1
ATOM 2563 N N . PHE A 1 318 ? -3.408 -7.767 -25.443 1.00 35.88 318 PHE A N 1
ATOM 2564 C CA . PHE A 1 318 ? -2.997 -6.351 -25.475 1.00 35.88 318 PHE A CA 1
ATOM 2565 C C . PHE A 1 318 ? -3.150 -5.631 -26.827 1.00 35.88 318 PHE A C 1
ATOM 2567 O O . PHE A 1 318 ? -2.841 -4.445 -26.914 1.00 35.88 318 PHE A O 1
ATOM 2574 N N . SER A 1 319 ? -3.683 -6.272 -27.870 1.00 31.23 319 SER A N 1
ATOM 2575 C CA . SER A 1 319 ? -3.724 -5.685 -29.221 1.00 31.23 319 SER A CA 1
ATOM 2576 C C . SER A 1 319 ? -4.819 -4.629 -29.466 1.00 31.23 319 SER A C 1
ATOM 2578 O O . SER A 1 319 ? -4.837 -4.034 -30.537 1.00 31.23 319 SER A O 1
ATOM 2580 N N . ASN A 1 320 ? -5.700 -4.315 -28.502 1.00 30.95 320 ASN A N 1
ATOM 2581 C CA . ASN A 1 320 ? -6.890 -3.480 -28.766 1.00 30.95 320 ASN A CA 1
ATOM 2582 C C . ASN A 1 320 ? -7.192 -2.355 -27.751 1.00 30.95 320 ASN A C 1
ATOM 2584 O O . ASN A 1 320 ? -8.346 -2.147 -27.372 1.00 30.95 320 ASN A O 1
ATOM 2588 N N . GLN A 1 321 ? -6.199 -1.562 -27.323 1.00 39.44 321 GLN A N 1
ATOM 2589 C CA . GLN A 1 321 ? -6.462 -0.328 -26.544 1.00 39.44 321 GLN A CA 1
ATOM 2590 C C . GLN A 1 321 ? -5.656 0.940 -26.949 1.00 39.44 321 GLN A C 1
ATOM 2592 O O . GLN A 1 321 ? -5.323 1.735 -26.069 1.00 39.44 321 GLN A O 1
ATOM 2597 N N . PRO A 1 322 ? -5.391 1.259 -28.236 1.00 31.59 322 PRO A N 1
ATOM 2598 C CA . PRO A 1 322 ? -4.635 2.475 -28.580 1.00 31.59 322 PRO A CA 1
ATOM 2599 C C . PRO A 1 322 ? -5.405 3.808 -28.408 1.00 31.59 322 PRO A C 1
ATOM 2601 O O . PRO A 1 322 ? -4.846 4.869 -28.672 1.00 31.59 322 PRO A O 1
ATOM 2604 N N . LYS A 1 323 ? -6.677 3.815 -27.968 1.00 33.59 323 LYS A N 1
ATOM 2605 C CA . LYS A 1 323 ? -7.514 5.041 -27.985 1.00 33.59 323 LYS A CA 1
ATOM 2606 C C . LYS A 1 323 ? -7.813 5.682 -26.619 1.00 33.59 323 LYS A C 1
ATOM 2608 O O . LYS A 1 323 ? -8.027 6.889 -26.573 1.00 33.59 323 LYS A O 1
ATOM 2613 N N . LYS A 1 324 ? -7.779 4.944 -25.499 1.00 32.44 324 LYS A N 1
ATOM 2614 C CA . LYS A 1 324 ? -8.184 5.495 -24.182 1.00 32.44 324 LYS A CA 1
ATOM 2615 C C . LYS A 1 324 ? -7.081 6.250 -23.429 1.00 32.44 324 LYS A C 1
ATOM 2617 O O . LYS A 1 324 ? -7.382 7.227 -22.747 1.00 32.44 324 LYS A O 1
ATOM 2622 N N . ILE A 1 325 ? -5.812 5.867 -23.589 1.00 37.22 325 ILE A N 1
ATOM 2623 C CA . ILE A 1 325 ? -4.688 6.543 -22.910 1.00 37.22 325 ILE A CA 1
ATOM 2624 C C . ILE A 1 325 ? -4.440 7.929 -23.523 1.00 37.22 325 ILE A C 1
ATOM 2626 O O . ILE A 1 325 ? -4.286 8.906 -22.794 1.00 37.22 325 ILE A O 1
ATOM 2630 N N . ASN A 1 326 ? -4.546 8.060 -24.849 1.00 31.66 326 ASN A N 1
ATOM 2631 C CA . ASN A 1 326 ? -4.455 9.358 -25.524 1.00 31.66 326 ASN A CA 1
ATOM 2632 C C . ASN A 1 326 ? -5.594 10.319 -25.129 1.00 31.66 326 ASN A C 1
ATOM 2634 O O . ASN A 1 326 ? -5.379 11.527 -25.084 1.00 31.66 326 ASN A O 1
ATOM 2638 N N . GLN A 1 327 ? -6.773 9.809 -24.751 1.00 32.81 327 GLN A N 1
ATOM 2639 C CA . GLN A 1 327 ? -7.866 10.624 -24.203 1.00 32.81 327 GLN A CA 1
ATOM 2640 C C . GLN A 1 327 ? -7.564 11.152 -22.790 1.00 32.81 327 GLN A C 1
ATOM 2642 O O . GLN A 1 327 ? -7.827 12.321 -22.514 1.00 32.81 327 GLN A O 1
ATOM 2647 N N . GLN A 1 328 ? -6.955 10.345 -21.911 1.00 33.72 328 GLN A N 1
ATOM 2648 C CA . GLN A 1 328 ? -6.521 10.813 -20.585 1.00 33.72 328 GLN A CA 1
ATOM 2649 C C . GLN A 1 328 ? -5.353 11.806 -20.666 1.00 33.72 328 GLN A C 1
ATOM 2651 O O . GLN A 1 328 ? -5.334 12.787 -19.925 1.00 33.72 328 GLN A O 1
ATOM 2656 N N . VAL A 1 329 ? -4.425 11.614 -21.609 1.00 37.03 329 VAL A N 1
ATOM 2657 C CA . VAL A 1 329 ? -3.329 12.563 -21.878 1.00 37.03 329 VAL A CA 1
ATOM 2658 C C . VAL A 1 329 ? -3.857 13.862 -22.507 1.00 37.03 329 VAL A C 1
ATOM 2660 O O . VAL A 1 329 ? -3.378 14.945 -22.176 1.00 37.03 329 VAL A O 1
ATOM 2663 N N . SER A 1 330 ? -4.893 13.792 -23.351 1.00 30.55 330 SER A N 1
ATOM 2664 C CA . SER A 1 330 ? -5.570 14.970 -23.917 1.00 30.55 330 SER A CA 1
ATOM 2665 C C . SER A 1 330 ? -6.307 15.791 -22.852 1.00 30.55 330 SER A C 1
ATOM 2667 O O . SER A 1 330 ? -6.227 17.018 -22.868 1.00 30.55 330 SER A O 1
ATOM 2669 N N . LEU A 1 331 ? -6.975 15.136 -21.896 1.00 35.09 331 LEU A N 1
ATOM 2670 C CA . LEU A 1 331 ? -7.582 15.808 -20.739 1.00 35.09 331 LEU A CA 1
ATOM 2671 C C . LEU A 1 331 ? -6.515 16.460 -19.841 1.00 35.09 331 LEU A C 1
ATOM 2673 O O . LEU A 1 331 ? -6.723 17.561 -19.337 1.00 35.09 331 LEU A O 1
ATOM 2677 N N . PHE A 1 332 ? -5.336 15.839 -19.720 1.00 38.25 332 PHE A N 1
ATOM 2678 C CA . PHE A 1 332 ? -4.185 16.423 -19.022 1.00 38.25 332 PHE A CA 1
ATOM 2679 C C . PHE A 1 332 ? -3.609 17.659 -19.735 1.00 38.25 332 PHE A C 1
ATOM 2681 O O . PHE A 1 332 ? -3.191 18.600 -19.065 1.00 38.25 332 PHE A O 1
ATOM 2688 N N . LYS A 1 333 ? -3.626 17.704 -21.076 1.00 32.28 333 LYS A N 1
ATOM 2689 C CA . LYS A 1 333 ? -3.205 18.885 -21.857 1.00 32.28 333 LYS A CA 1
ATOM 2690 C C . LYS A 1 333 ? -4.195 20.053 -21.757 1.00 32.28 333 LYS A C 1
ATOM 2692 O O . LYS A 1 333 ? -3.767 21.203 -21.730 1.00 32.28 333 LYS A O 1
ATOM 2697 N N . GLN A 1 334 ? -5.498 19.778 -21.671 1.00 35.09 334 GLN A N 1
ATOM 2698 C CA . GLN A 1 334 ? -6.536 20.819 -21.594 1.00 35.09 334 GLN A CA 1
ATOM 2699 C C . GLN A 1 334 ? -6.653 21.474 -20.206 1.00 35.09 334 GLN A C 1
ATOM 2701 O O . GLN A 1 334 ? -7.101 22.613 -20.110 1.00 35.09 334 GLN A O 1
ATOM 2706 N N . GLY A 1 335 ? -6.200 20.812 -19.136 1.00 31.52 335 GLY A N 1
ATOM 2707 C CA . GLY A 1 335 ? -6.247 21.355 -17.772 1.00 31.52 335 GLY A CA 1
ATOM 2708 C C . GLY A 1 335 ? -5.202 22.431 -17.435 1.00 31.52 335 GLY A C 1
ATOM 2709 O O . GLY A 1 335 ? -5.306 23.040 -16.374 1.00 31.52 335 GLY A O 1
ATOM 2710 N N . PHE A 1 336 ? -4.204 22.679 -18.297 1.00 35.59 336 PHE A N 1
ATOM 2711 C CA . PHE A 1 336 ? -3.077 23.580 -17.987 1.00 35.59 336 PHE A CA 1
ATOM 2712 C C . PHE A 1 336 ? -3.030 24.887 -18.788 1.00 35.59 336 PHE A C 1
ATOM 2714 O O . PHE A 1 336 ? -2.204 25.749 -18.493 1.00 35.59 336 PHE A O 1
ATOM 2721 N N . TYR A 1 337 ? -3.951 25.096 -19.730 1.00 31.22 337 TYR A N 1
ATOM 2722 C CA . TYR A 1 337 ? -4.066 26.356 -20.462 1.00 31.22 337 TYR A CA 1
ATOM 2723 C C . TYR A 1 337 ? -5.490 26.903 -20.356 1.00 31.22 337 TYR A C 1
ATOM 2725 O O . TYR A 1 337 ? -6.298 26.698 -21.250 1.00 31.22 337 TYR A O 1
ATOM 2733 N N . HIS A 1 338 ? -5.803 27.588 -19.248 1.00 28.22 338 HIS A N 1
ATOM 2734 C CA . HIS A 1 338 ? -6.418 28.921 -19.286 1.00 28.22 338 HIS A CA 1
ATOM 2735 C C . HIS A 1 338 ? -6.666 29.526 -17.891 1.00 28.22 338 HIS A C 1
ATOM 2737 O O . HIS A 1 338 ? -7.297 28.928 -17.026 1.00 28.22 338 HIS A O 1
ATOM 2743 N N . LYS A 1 339 ? -6.272 30.806 -17.804 1.00 26.72 339 LYS A N 1
ATOM 2744 C CA . LYS A 1 339 ? -6.733 31.889 -16.916 1.00 26.72 339 LYS A CA 1
ATOM 2745 C C . LYS A 1 339 ? -6.169 31.924 -15.494 1.00 26.72 339 LYS A C 1
ATOM 2747 O O . LYS A 1 339 ? -6.787 31.520 -14.516 1.00 26.72 339 LYS A O 1
ATOM 2752 N N . THR A 1 340 ? -5.040 32.622 -15.394 1.00 30.12 340 THR A N 1
ATOM 2753 C CA . THR A 1 340 ? -4.803 33.581 -14.314 1.00 30.12 340 THR A CA 1
ATOM 2754 C C . THR A 1 340 ? -6.053 34.452 -14.107 1.00 30.12 340 THR A C 1
ATOM 2756 O O . THR A 1 340 ? -6.474 35.187 -14.997 1.00 30.12 340 THR A O 1
ATOM 2759 N N . VAL A 1 341 ? -6.665 34.357 -12.926 1.00 26.52 341 VAL A N 1
ATOM 2760 C CA . VAL A 1 341 ? -7.694 35.289 -12.439 1.00 26.52 341 VAL A CA 1
ATOM 2761 C C . VAL A 1 341 ? -7.181 35.846 -11.107 1.00 26.52 341 VAL A C 1
ATOM 2763 O O . VAL A 1 341 ? -6.719 35.063 -10.274 1.00 26.52 341 VAL A O 1
ATOM 2766 N N . PRO A 1 342 ? -7.184 37.174 -10.894 1.00 25.41 342 PRO A N 1
ATOM 2767 C CA . PRO A 1 342 ? -6.519 37.776 -9.749 1.00 25.41 342 PRO A CA 1
ATOM 2768 C C . PRO A 1 342 ? -7.262 37.487 -8.441 1.00 25.41 342 PRO A C 1
ATOM 2770 O O . PRO A 1 342 ? -8.492 37.492 -8.369 1.00 25.41 342 PRO A O 1
ATOM 2773 N N . VAL A 1 343 ? -6.476 37.270 -7.388 1.00 27.56 343 VAL A N 1
ATOM 2774 C CA . VAL A 1 343 ? -6.922 37.030 -6.015 1.00 27.56 343 VAL A CA 1
ATOM 2775 C C . VAL A 1 343 ? -7.679 38.257 -5.491 1.00 27.56 343 VAL A C 1
ATOM 2777 O O . VAL A 1 343 ? -7.074 39.278 -5.169 1.00 27.56 343 VAL A O 1
ATOM 2780 N N . LYS A 1 344 ? -9.006 38.155 -5.346 1.00 28.69 344 LYS A N 1
ATOM 2781 C CA . LYS A 1 344 ? -9.777 39.024 -4.442 1.00 28.69 344 LYS A CA 1
ATOM 2782 C C . LYS A 1 344 ? -9.918 38.324 -3.090 1.00 28.69 344 LYS A C 1
ATOM 2784 O O . LYS A 1 344 ? -10.403 37.200 -3.016 1.00 28.69 344 LYS A O 1
ATOM 2789 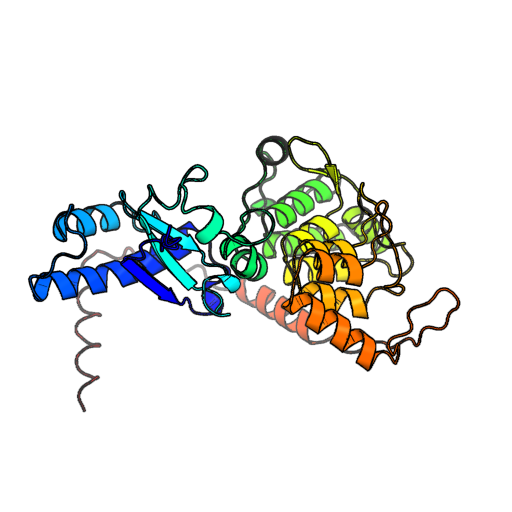N N . LYS A 1 345 ? -9.463 39.000 -2.030 1.00 29.83 345 LYS A N 1
ATOM 2790 C CA . LYS A 1 345 ? -9.563 38.585 -0.622 1.00 29.83 345 LYS A CA 1
ATOM 2791 C C . LYS A 1 345 ? -11.020 38.284 -0.249 1.00 29.83 345 LYS A C 1
ATOM 2793 O O . LYS A 1 345 ? -11.869 39.162 -0.373 1.00 29.83 345 LYS A O 1
ATOM 2798 N N . TRP A 1 346 ? -11.285 37.083 0.258 1.00 26.52 346 TRP A N 1
ATOM 2799 C CA . TRP A 1 346 ? -12.543 36.746 0.928 1.00 26.52 346 TRP A CA 1
ATOM 2800 C C . TRP A 1 346 ? -12.377 36.961 2.435 1.00 26.52 346 TRP A C 1
ATOM 2802 O O . TRP A 1 346 ? -11.456 36.417 3.044 1.00 26.52 346 TRP A O 1
ATOM 2812 N N . THR A 1 347 ? -13.248 37.771 3.035 1.00 33.94 347 THR A N 1
ATOM 2813 C CA . THR A 1 347 ? -13.339 37.961 4.488 1.00 33.94 347 THR A CA 1
ATOM 2814 C C . THR A 1 347 ? -14.407 37.040 5.088 1.00 33.94 347 THR A C 1
ATOM 2816 O O . THR A 1 347 ? -15.379 36.654 4.443 1.00 33.94 347 THR A O 1
ATOM 2819 N N . PHE A 1 348 ? -14.201 36.682 6.356 1.00 32.44 348 PHE A N 1
ATOM 2820 C CA . PHE A 1 348 ? -14.841 35.611 7.135 1.00 32.44 348 PHE A CA 1
ATOM 2821 C C . PHE A 1 348 ? -16.384 35.684 7.289 1.00 32.44 348 PHE A C 1
ATOM 2823 O O . PHE A 1 348 ? -16.975 34.806 7.910 1.00 32.44 348 PHE A O 1
ATOM 2830 N N . SER A 1 349 ? -17.077 36.681 6.723 1.00 34.97 349 SER A N 1
ATOM 2831 C CA . SER A 1 349 ? -18.527 36.880 6.918 1.00 34.97 349 SER A CA 1
ATOM 2832 C C . SER A 1 349 ? -19.432 36.270 5.834 1.00 34.97 349 SER A C 1
ATOM 2834 O O . SER A 1 349 ? -20.654 36.262 5.995 1.00 34.97 349 SER A O 1
ATOM 2836 N N . GLN A 1 350 ? -18.876 35.712 4.751 1.00 38.59 350 GLN A N 1
ATOM 2837 C CA . GLN A 1 350 ? -19.674 35.159 3.641 1.00 38.59 350 GLN A CA 1
ATOM 2838 C C . GLN A 1 350 ? -19.999 33.658 3.778 1.00 38.59 350 GLN A C 1
ATOM 2840 O O . GLN A 1 350 ? -20.932 33.171 3.143 1.00 38.59 350 GLN A O 1
ATOM 2845 N N . THR A 1 351 ? -19.338 32.937 4.688 1.00 38.19 351 THR A N 1
ATOM 2846 C CA . THR A 1 351 ? -19.573 31.497 4.925 1.00 38.19 351 THR A CA 1
ATOM 2847 C C . THR A 1 351 ? -20.873 31.211 5.698 1.00 38.19 351 THR A C 1
ATOM 2849 O O . THR A 1 351 ? -21.413 30.113 5.613 1.00 38.19 351 THR A O 1
ATOM 2852 N N . LEU A 1 352 ? -21.443 32.200 6.400 1.00 33.84 352 LEU A N 1
ATOM 2853 C CA . LEU A 1 352 ? -22.640 32.008 7.237 1.00 33.84 352 LEU A CA 1
ATOM 2854 C C . LEU A 1 352 ? -23.989 32.217 6.520 1.00 33.84 352 LEU A C 1
ATOM 2856 O O . LEU A 1 352 ? -25.008 31.755 7.027 1.00 33.84 352 LEU A O 1
ATOM 2860 N N . ARG A 1 353 ? -24.025 32.828 5.324 1.00 34.50 353 ARG A N 1
ATOM 2861 C CA . ARG A 1 353 ? -25.274 32.965 4.530 1.00 34.50 353 ARG A CA 1
ATOM 2862 C C . ARG A 1 353 ? -25.523 31.807 3.554 1.00 34.50 353 ARG A C 1
ATOM 2864 O O . ARG A 1 353 ? -26.663 31.563 3.169 1.00 34.50 353 ARG A O 1
ATOM 2871 N N . GLY A 1 354 ? -24.484 31.050 3.192 1.00 33.31 354 GLY A N 1
ATOM 2872 C CA . GLY A 1 354 ? -24.620 29.864 2.333 1.00 33.31 354 GLY A CA 1
ATOM 2873 C C . GLY A 1 354 ? -25.240 28.654 3.043 1.00 33.31 354 GLY A C 1
ATOM 2874 O O . GLY A 1 354 ? -25.907 27.840 2.413 1.00 33.31 354 GLY A O 1
ATOM 2875 N N . ILE A 1 355 ? -25.085 28.560 4.367 1.00 35.69 355 ILE A N 1
ATOM 2876 C CA . ILE A 1 355 ? -25.551 27.410 5.162 1.00 35.69 355 ILE A CA 1
ATOM 2877 C C . ILE A 1 355 ? -27.049 27.519 5.508 1.00 35.69 355 ILE A C 1
ATOM 2879 O O . ILE A 1 355 ? -27.733 26.506 5.617 1.00 35.69 355 ILE A O 1
ATOM 2883 N N . THR A 1 356 ? -27.607 28.729 5.583 1.00 35.22 356 THR A N 1
ATOM 2884 C CA . THR A 1 356 ? -29.035 28.955 5.884 1.00 35.22 356 THR A CA 1
ATOM 2885 C C . THR A 1 356 ? -29.967 28.788 4.678 1.00 35.22 356 THR A C 1
ATOM 2887 O O . THR A 1 356 ? -31.172 28.641 4.866 1.00 35.22 356 THR A O 1
ATOM 2890 N N . THR A 1 357 ? -29.440 28.738 3.450 1.00 34.12 357 THR A N 1
ATOM 2891 C CA . THR A 1 357 ? -30.268 28.610 2.232 1.00 34.12 357 THR A CA 1
ATOM 2892 C C . THR A 1 357 ? -30.457 27.148 1.791 1.00 34.12 357 THR A C 1
ATOM 2894 O O . THR A 1 357 ? -31.472 26.817 1.186 1.00 34.12 357 THR A O 1
ATOM 2897 N N . CYS A 1 358 ? -29.558 26.232 2.178 1.00 31.70 358 CYS A N 1
ATOM 2898 C CA . CYS A 1 358 ? -29.681 24.800 1.855 1.00 31.70 358 CYS A CA 1
ATOM 2899 C C . CYS A 1 358 ? -30.627 24.012 2.783 1.00 31.70 358 CYS A C 1
ATOM 2901 O O . CYS A 1 358 ? -31.022 22.902 2.444 1.00 31.70 358 CYS A O 1
ATOM 2903 N N . LEU A 1 359 ? -31.035 24.573 3.928 1.00 37.03 359 LEU A N 1
ATOM 2904 C CA . LEU A 1 359 ? -31.918 23.897 4.893 1.00 37.03 359 LEU A CA 1
ATOM 2905 C C . LEU A 1 359 ? -33.415 24.219 4.718 1.00 37.03 359 LEU A C 1
ATOM 2907 O O . LEU A 1 359 ? -34.232 23.720 5.483 1.00 37.03 359 LEU A O 1
ATOM 2911 N N . LYS A 1 360 ? -33.802 25.005 3.701 1.00 37.44 360 LYS A N 1
ATOM 2912 C CA . LYS A 1 360 ? -35.220 25.281 3.383 1.00 37.44 360 LYS A CA 1
ATOM 2913 C C . LYS A 1 360 ? -35.812 24.435 2.246 1.00 37.44 360 LYS A C 1
ATOM 2915 O O . LYS A 1 360 ? -37.012 24.523 2.025 1.00 37.44 360 LYS A O 1
ATOM 2920 N N . ASN A 1 361 ? -35.021 23.589 1.579 1.00 38.94 361 ASN A N 1
ATOM 2921 C CA . ASN A 1 361 ? -35.481 22.776 0.439 1.00 38.94 361 ASN A CA 1
ATOM 2922 C C . ASN A 1 361 ? -35.457 21.253 0.679 1.00 38.94 361 ASN A C 1
ATOM 2924 O O . ASN A 1 361 ? -35.577 20.490 -0.271 1.00 38.94 361 ASN A O 1
ATOM 2928 N N . ILE A 1 362 ? -35.343 20.795 1.931 1.00 39.25 362 ILE A N 1
ATOM 2929 C CA . ILE A 1 362 ? -35.491 19.368 2.301 1.00 39.25 362 ILE A CA 1
ATOM 2930 C C . ILE A 1 362 ? -36.730 19.209 3.193 1.00 39.25 362 ILE A C 1
ATOM 2932 O O . ILE A 1 362 ? -36.684 18.698 4.306 1.00 39.25 362 ILE A O 1
ATOM 2936 N N . GLY A 1 363 ? -37.846 19.747 2.711 1.00 46.00 363 GLY A N 1
ATOM 2937 C CA . GLY A 1 363 ? -39.119 19.766 3.419 1.00 46.00 363 GLY A CA 1
ATOM 2938 C C . GLY A 1 363 ? -40.260 20.186 2.504 1.00 46.00 363 GLY A C 1
ATOM 2939 O O . GLY A 1 363 ? -40.937 21.165 2.804 1.00 46.00 363 GLY A O 1
ATOM 2940 N N . LYS A 1 364 ? -40.414 19.485 1.376 1.00 36.62 364 LYS A N 1
ATOM 2941 C CA . LYS A 1 364 ? -41.660 19.318 0.619 1.00 36.62 364 LYS A CA 1
ATOM 2942 C C . LYS A 1 364 ? -41.643 17.962 -0.062 1.00 36.62 364 LYS A C 1
ATOM 2944 O O . LYS A 1 364 ? -40.582 17.642 -0.644 1.00 36.62 364 LYS A O 1
#

Solvent-accessible surface area (backbone atoms only — not comparable to full-atom values): 21233 Å² total; per-residue (Å²): 130,87,80,76,75,82,77,80,69,69,82,46,78,46,74,52,56,78,90,54,32,25,43,42,73,42,54,50,26,31,57,50,46,57,54,47,51,55,52,46,53,52,31,52,75,70,74,42,72,83,44,95,94,48,56,56,67,58,51,50,52,54,34,69,76,39,44,47,46,57,48,94,69,35,35,71,40,44,34,24,32,88,76,50,82,70,40,67,49,33,35,32,37,25,47,42,74,45,74,30,90,88,28,92,39,27,62,70,66,20,67,44,84,92,60,41,31,15,51,60,68,47,16,26,35,55,44,12,65,40,81,62,45,71,62,49,39,65,73,48,62,86,62,60,64,87,46,25,74,70,54,52,78,95,43,44,63,61,54,37,49,53,17,59,58,29,44,34,53,68,41,34,52,35,33,56,49,36,42,52,75,73,64,54,50,62,63,57,52,22,50,62,48,61,44,73,45,64,51,47,93,81,50,46,53,37,30,58,57,49,55,23,41,50,47,33,28,49,72,50,33,52,66,53,56,72,45,49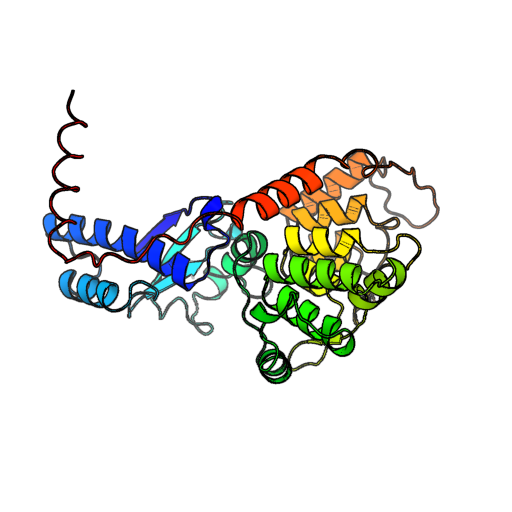,52,89,86,55,80,81,68,61,38,83,62,42,35,39,58,48,40,37,9,38,72,52,62,22,37,71,56,28,51,55,36,64,76,69,47,95,65,77,86,55,57,26,76,82,72,40,38,47,65,53,45,21,62,79,69,63,36,63,67,35,40,52,47,50,54,56,45,32,64,71,71,69,52,56,94,67,92,65,91,85,81,90,86,84,86,88,77,88,84,78,87,80,64,91,62,63,63,59,51,57,52,49,54,58,60,60,74,74,70,83,77,94,71,84,89,74,89,84,68,90,74,63,71,68,63,62,62,67,63,67,72,72,76,84,77,127

Nearest PDB structures (foldseek):
  4lg6-assembly1_A  TM=7.997E-01  e=1.280E-04  Homo sapiens
  4hrl-assembly1_A  TM=6.044E-01  e=2.025E-04  synthetic construct
  4qqi-assembly1_A  TM=5.744E-01  e=1.156E-04  Homo sapiens
  3uxg-assembly1_A  TM=6.920E-01  e=4.816E-04  Homo sapiens
  5et1-assembly2_B  TM=3.489E-01  e=2.221E-03  Mus musculus

Mean predicted aligned error: 11.58 Å

Secondary structure (DSSP, 8-state):
------PPP-SEEEEPPGGGTTS-HHHHHHHHHHHHHHHHHHHHHTT--SBTTB-HHHHHHHHHH-TTS--TTEEEEE--TTTTTT-SSEEEEEETTTTSTTSTTHHHHS-STTS--HIIIIITTTT---PPPHHHHHHTTT--GGGGGG--GGGHHHHHHHHHHTT-HHHHHHHHHHHHHTT--HHHHHHHHH--EEETTTTEEE-HHHHHHHHT-HHHHHHHHTT--TTSPPP--TT---HHHHHHHTT-HHHHHHHHHH-S-S----TTS--HHHHHHHHT-HHHHHHHHHHHHHTT--S--S-----PPP---STT-TTHHHHHHHHHHHTTSS-----PPPPTTSHHHHTTTTTSSS--

Foldseek 3Di:
DPPPPDDFDFLDKDADDLLCLQEELLVLQLVVLVVVLVVLVVCVVVVHASDPVDRSVRQNVQCVVRSSAQGPQWHWQQAACVLVVNDARMTTTGGPQLCDCPHPNQCVRQVADPSDGRCQVGRLLSQHWADAAPVLCVVLVPPDLVCLLVDDPVCLLSQCVVCLNGSNQVSNVSSVVSCVVVPHDLVRLQCSQLDWWAGHPVRWIDGSLLSCLLSNSVSNNVSSVVSHDLPDDADATPQRDGSLQSNLLNLRQVSNLVCLLSPQDQPDATNVRDGSQNSCVVSVSVNNNVSVVVSCVVQVVDPDPDDDDDDHDDDDPPPPDPPVVVVVVVVVVVVPDDDDDDDDDDDPPPVVVVVVVVVPPPPD

pLDDT: mean 81.27, std 23.38, range [25.41, 98.44]